Protein AF-A0A4R0NAE0-F1 (afdb_monomer_lite)

Secondary structure (DSSP, 8-state):
--THHHHHHHHHHHHHHHHH-TTTSS-----TT---SS-HHHHHHHTTHHHHHHHHHHTTPPP---THHHHHHSSBSTT--S--SS--S-SB---SSSSEEEET--PPPTT----SPPHHHHHHHHHHH----EEEE-TTEEEEEETTEEEEEESS-EEEE-TTS--EEE-TT-B----------

Radius of gyration: 18.02 Å; chains: 1; bounding box: 36×47×63 Å

Structure (mmCIF, N/CA/C/O backbone):
data_AF-A0A4R0NAE0-F1
#
_entry.id   AF-A0A4R0NAE0-F1
#
loop_
_atom_site.group_PDB
_atom_site.id
_atom_site.type_symbol
_atom_site.label_atom_id
_atom_site.label_alt_id
_atom_site.label_comp_id
_atom_site.label_asym_id
_atom_site.label_entity_id
_atom_site.label_seq_id
_atom_site.pdbx_PDB_ins_code
_atom_site.Cartn_x
_atom_site.Cartn_y
_atom_site.Cartn_z
_atom_site.occupancy
_atom_site.B_iso_or_equiv
_atom_site.auth_seq_id
_atom_site.auth_comp_id
_atom_site.auth_asym_id
_atom_site.auth_atom_id
_atom_site.pdbx_PDB_model_num
ATOM 1 N N . MET A 1 1 ? -13.953 3.946 39.799 1.00 38.44 1 MET A N 1
ATOM 2 C CA . MET A 1 1 ? -13.259 5.063 39.118 1.00 38.44 1 MET A CA 1
ATOM 3 C C . MET A 1 1 ? -13.735 5.053 37.677 1.00 38.44 1 MET A C 1
ATOM 5 O O . MET A 1 1 ? -13.608 4.020 37.033 1.00 38.44 1 MET A O 1
ATOM 9 N N . SER A 1 2 ? -14.501 6.082 37.303 1.00 35.03 2 SER A N 1
ATOM 10 C CA . SER A 1 2 ? -15.663 5.964 36.415 1.00 35.03 2 SER A CA 1
ATOM 11 C C . SER A 1 2 ? -15.344 5.997 34.918 1.00 35.03 2 SER A C 1
ATOM 13 O O . SER A 1 2 ? -14.405 6.642 34.458 1.00 35.03 2 SER A O 1
ATOM 15 N N . SER A 1 3 ? -16.202 5.310 34.168 1.00 37.38 3 SER A N 1
ATOM 16 C CA . SER A 1 3 ? -16.356 5.301 32.709 1.00 37.38 3 SER A CA 1
ATOM 17 C C . SER A 1 3 ? -16.468 6.688 32.053 1.00 37.38 3 SER A C 1
ATOM 19 O O . SER A 1 3 ? -16.325 6.793 30.837 1.00 37.38 3 SER A O 1
ATOM 21 N N . ASP A 1 4 ? -16.668 7.752 32.834 1.00 36.69 4 ASP A N 1
ATOM 22 C CA . ASP A 1 4 ? -16.919 9.109 32.337 1.00 36.69 4 ASP A CA 1
ATOM 23 C C . ASP A 1 4 ? -15.650 9.819 31.842 1.00 36.69 4 ASP A C 1
ATOM 25 O O . ASP A 1 4 ? -15.718 10.654 30.940 1.00 36.69 4 ASP A O 1
ATOM 29 N N . SER A 1 5 ? -14.465 9.471 32.364 1.00 36.75 5 SER A N 1
ATOM 30 C CA . SER A 1 5 ? -13.216 10.135 31.948 1.00 36.75 5 SER A CA 1
ATOM 31 C C . SER A 1 5 ? -12.745 9.703 30.553 1.00 36.75 5 SER A C 1
ATOM 33 O O . SER A 1 5 ? -12.126 10.497 29.847 1.00 36.75 5 SER A O 1
ATOM 35 N N . LYS A 1 6 ? -13.051 8.463 30.138 1.00 35.66 6 LYS A N 1
ATOM 36 C CA . LYS A 1 6 ? -12.792 7.974 28.771 1.00 35.66 6 LYS A CA 1
ATOM 37 C C . LYS A 1 6 ? -13.775 8.571 27.764 1.00 35.66 6 LYS A C 1
ATOM 39 O O . LYS A 1 6 ? -13.379 8.914 26.659 1.00 35.66 6 LYS A O 1
ATOM 44 N N . TYR A 1 7 ? -15.042 8.734 28.140 1.00 30.53 7 TYR A N 1
ATOM 45 C CA . TYR A 1 7 ? -16.059 9.288 27.242 1.00 30.53 7 TYR A CA 1
ATOM 46 C C . TYR A 1 7 ? -15.806 10.774 26.931 1.00 30.53 7 TYR A C 1
ATOM 48 O O . TYR A 1 7 ? -15.926 11.211 25.783 1.00 30.53 7 TYR A O 1
ATOM 56 N N . ASN A 1 8 ? -15.366 11.542 27.933 1.00 35.03 8 ASN A N 1
ATOM 57 C CA . ASN A 1 8 ? -15.004 12.949 27.754 1.00 35.03 8 ASN A CA 1
ATOM 58 C C . ASN A 1 8 ? -13.751 13.131 26.881 1.00 35.03 8 ASN A C 1
ATOM 60 O O . ASN A 1 8 ? -13.744 14.006 26.017 1.00 35.03 8 ASN A O 1
ATOM 64 N N . SER A 1 9 ? -12.732 12.271 27.019 1.00 45.72 9 SER A N 1
ATOM 65 C CA . SER A 1 9 ? -11.531 12.348 26.173 1.00 45.72 9 SER A CA 1
ATOM 66 C C . SER A 1 9 ? -11.805 11.951 24.719 1.00 45.72 9 SER A C 1
ATOM 68 O O . SER A 1 9 ? -11.274 12.581 23.805 1.00 45.72 9 SER A O 1
ATOM 70 N N . VAL A 1 10 ? -12.681 10.968 24.477 1.00 39.88 10 VAL A N 1
ATOM 71 C CA . VAL A 1 10 ? -13.137 10.609 23.122 1.00 39.88 10 VAL A CA 1
ATOM 72 C C . VAL A 1 10 ? -13.908 11.766 22.487 1.00 39.88 10 VAL A C 1
ATOM 74 O O . VAL A 1 10 ? -13.675 12.083 21.325 1.00 39.88 10 VAL A O 1
ATOM 77 N N . THR A 1 11 ? -14.766 12.455 23.243 1.00 38.59 11 THR A N 1
ATOM 78 C CA . THR A 1 11 ? -15.562 13.583 22.729 1.00 38.59 11 THR A CA 1
ATOM 79 C C . THR A 1 11 ? -14.693 14.809 22.418 1.00 38.59 11 THR A C 1
ATOM 81 O O . THR A 1 11 ? -14.842 15.427 21.363 1.00 38.59 11 THR A O 1
ATOM 84 N N . GLU A 1 12 ? -13.724 15.141 23.275 1.00 47.84 12 GLU A N 1
ATOM 85 C CA . GLU A 1 12 ? -12.744 16.203 23.000 1.00 47.84 12 GLU A CA 1
ATOM 86 C C . GLU A 1 12 ? -11.843 15.870 21.804 1.00 47.84 12 GLU A C 1
ATOM 88 O O . GLU A 1 12 ? -11.586 16.734 20.962 1.00 47.84 12 GLU A O 1
ATOM 93 N N . ASN A 1 13 ? -11.403 14.616 21.679 1.00 42.66 13 ASN A N 1
ATOM 94 C CA . ASN A 1 13 ? -10.600 14.172 20.543 1.00 42.66 13 ASN A CA 1
ATOM 95 C C . ASN A 1 13 ? -11.415 14.101 19.246 1.00 42.66 13 ASN A C 1
ATOM 97 O O . ASN A 1 13 ? -10.888 14.448 18.195 1.00 42.66 13 ASN A O 1
ATOM 101 N N . MET A 1 14 ? -12.701 13.748 19.306 1.00 40.22 14 MET A N 1
ATOM 102 C CA . MET A 1 14 ? -13.643 13.840 18.184 1.00 40.22 14 MET A CA 1
ATOM 103 C C . MET A 1 14 ? -13.869 15.290 17.750 1.00 40.22 14 MET A C 1
ATOM 105 O O . MET A 1 14 ? -13.940 15.563 16.558 1.00 40.22 14 MET A O 1
ATOM 109 N N . ASN A 1 15 ? -13.924 16.243 18.683 1.00 46.22 15 ASN A N 1
ATOM 110 C CA . ASN A 1 15 ? -14.001 17.671 18.360 1.00 46.22 15 ASN A CA 1
ATOM 111 C C . ASN A 1 15 ? -12.690 18.200 17.746 1.00 46.22 15 ASN A C 1
ATOM 113 O O . ASN A 1 15 ? -12.726 19.036 16.838 1.00 46.22 15 ASN A O 1
ATOM 117 N N . LYS A 1 16 ? -11.531 17.671 18.162 1.00 44.00 16 LYS A N 1
ATOM 118 C CA . LYS A 1 16 ? -10.235 17.915 17.499 1.00 44.00 16 LYS A CA 1
ATOM 119 C C . LYS A 1 16 ? -10.172 17.274 16.114 1.00 44.00 16 LYS A C 1
ATOM 121 O O . LYS A 1 16 ? -9.745 17.926 15.176 1.00 44.00 16 LYS A O 1
ATOM 126 N N . LEU A 1 17 ? -10.670 16.050 15.944 1.00 41.94 17 LEU A N 1
ATOM 127 C CA . LEU A 1 17 ? -10.825 15.413 14.635 1.00 41.94 17 LEU A CA 1
ATOM 128 C C . LEU A 1 17 ? -11.780 16.224 13.757 1.00 41.94 17 LEU A C 1
ATOM 130 O O . LEU A 1 17 ? -11.431 16.534 12.638 1.00 41.94 17 LEU A O 1
ATOM 134 N N . ASN A 1 18 ? -12.930 16.681 14.241 1.00 38.56 18 ASN A N 1
ATOM 135 C CA . ASN A 1 18 ? -13.859 17.473 13.428 1.00 38.56 18 ASN A CA 1
ATOM 136 C C . ASN A 1 18 ? -13.300 18.856 13.049 1.00 38.56 18 ASN A C 1
ATOM 138 O O . ASN A 1 18 ? -13.549 19.336 11.943 1.00 38.56 18 ASN A O 1
ATOM 142 N N . SER A 1 19 ? -12.515 19.493 13.925 1.00 38.44 19 SER A N 1
ATOM 143 C CA . SER A 1 19 ? -11.884 20.789 13.631 1.00 38.44 19 SER A CA 1
ATOM 144 C C . SER A 1 19 ? -10.635 20.668 12.742 1.00 38.44 19 SER A C 1
ATOM 146 O O . SER A 1 19 ? -10.472 21.480 11.831 1.00 38.44 19 SER A O 1
ATOM 148 N N . SER A 1 20 ? -9.819 19.622 12.914 1.00 39.25 20 SER A N 1
ATOM 149 C CA . SER A 1 20 ? -8.622 19.331 12.103 1.00 39.25 20 SER A CA 1
ATOM 150 C C . SER A 1 20 ? -8.917 18.555 10.804 1.00 39.25 20 SER A C 1
ATOM 152 O O . SER A 1 20 ? -8.157 18.651 9.843 1.00 39.25 20 SER A O 1
ATOM 154 N N . CYS A 1 21 ? -10.018 17.794 10.744 1.00 35.84 21 CYS A N 1
ATOM 155 C CA . CYS A 1 21 ? -10.405 16.882 9.652 1.00 35.84 21 CYS A CA 1
ATOM 156 C C . CYS A 1 21 ? -11.651 17.318 8.871 1.00 35.84 21 CYS A C 1
ATOM 158 O O . CYS A 1 21 ? -12.274 16.487 8.205 1.00 35.84 21 CYS A O 1
ATOM 160 N N . ASN A 1 22 ? -11.935 18.623 8.789 1.00 26.44 22 ASN A N 1
ATOM 161 C CA . ASN A 1 22 ? -12.832 19.194 7.764 1.00 26.44 22 ASN A CA 1
ATOM 162 C C . ASN A 1 22 ? -12.451 18.812 6.303 1.00 26.44 22 ASN A C 1
ATOM 164 O O . ASN A 1 22 ? -13.114 19.225 5.352 1.00 26.44 22 ASN A O 1
ATOM 168 N N . CYS A 1 23 ? -11.390 18.025 6.106 1.00 31.08 23 CYS A N 1
ATOM 169 C CA . CYS A 1 23 ? -10.882 17.494 4.850 1.00 31.08 23 CYS A CA 1
ATOM 170 C C . CYS A 1 23 ? -11.155 15.994 4.588 1.00 31.08 23 CYS A C 1
ATOM 172 O O . CYS A 1 23 ? -10.873 15.558 3.474 1.00 31.08 23 CYS A O 1
ATOM 174 N N . PHE A 1 24 ? -11.704 15.203 5.527 1.00 34.81 24 PHE A N 1
ATOM 175 C CA . PHE A 1 24 ? -11.809 13.738 5.340 1.00 34.81 24 PHE A CA 1
ATOM 176 C C . PHE A 1 24 ? -13.222 13.161 5.161 1.00 34.81 24 PHE A C 1
ATOM 178 O O . PHE A 1 24 ? -13.339 12.041 4.672 1.00 34.81 24 PHE A O 1
ATOM 185 N N . THR A 1 25 ? -14.299 13.895 5.459 1.00 31.09 25 THR A N 1
ATOM 186 C CA . THR A 1 25 ? -15.670 13.343 5.338 1.00 31.09 25 THR A CA 1
ATOM 187 C C . THR A 1 25 ? -16.699 14.250 4.672 1.00 31.09 25 THR A C 1
ATOM 189 O O . THR A 1 25 ? -17.862 13.873 4.581 1.00 31.09 25 THR A O 1
ATOM 192 N N . ASN A 1 26 ? -16.312 15.391 4.098 1.00 24.41 26 ASN A N 1
ATOM 193 C CA . ASN A 1 26 ? -17.233 16.155 3.258 1.00 24.41 26 ASN A CA 1
ATOM 194 C C . ASN A 1 26 ? -16.561 16.679 1.997 1.00 24.41 26 ASN A C 1
ATOM 196 O O . ASN A 1 26 ? -15.469 17.240 2.037 1.00 24.41 26 ASN A O 1
ATOM 200 N N . LYS A 1 27 ? -17.254 16.489 0.867 1.00 28.05 27 LYS A N 1
ATOM 201 C CA . LYS A 1 27 ? -16.928 17.017 -0.462 1.00 28.05 27 LYS A CA 1
ATOM 202 C C . LYS A 1 27 ? -16.468 18.481 -0.380 1.00 28.05 27 LYS A C 1
ATOM 204 O O . LYS A 1 27 ? -17.277 19.398 -0.466 1.00 28.05 27 LYS A O 1
ATOM 209 N N . LYS A 1 28 ? -15.161 18.703 -0.323 1.00 24.69 28 LYS A N 1
ATOM 210 C CA . LYS A 1 28 ? -14.519 19.913 -0.830 1.00 24.69 28 LYS A CA 1
ATOM 211 C C . LYS A 1 28 ? -13.316 19.471 -1.640 1.00 24.69 28 LYS A C 1
ATOM 213 O O . LYS A 1 28 ? -12.276 19.106 -1.106 1.00 24.69 28 LYS A O 1
ATOM 218 N N . VAL A 1 29 ? -13.502 19.476 -2.956 1.00 29.77 29 VAL A N 1
ATOM 219 C CA . VAL A 1 29 ? -12.401 19.472 -3.916 1.00 29.77 29 VAL A CA 1
ATOM 220 C C . VAL A 1 29 ? -11.534 20.682 -3.571 1.00 29.77 29 VAL A C 1
ATOM 222 O O . VAL A 1 29 ? -11.974 21.819 -3.729 1.00 29.77 29 VAL A O 1
ATOM 225 N N . LEU A 1 30 ? -10.344 20.445 -3.019 1.00 29.02 30 LEU A N 1
ATOM 226 C CA . LEU A 1 30 ? -9.376 21.508 -2.772 1.00 29.02 30 LEU A CA 1
ATOM 227 C C . LEU A 1 30 ? -8.748 21.927 -4.113 1.00 29.02 30 LEU A C 1
ATOM 229 O O . LEU A 1 30 ? -8.461 21.061 -4.946 1.00 29.02 30 LEU A O 1
ATOM 233 N N . PRO A 1 31 ? -8.553 23.235 -4.353 1.00 25.55 31 PRO A N 1
ATOM 234 C CA . PRO A 1 31 ? -7.994 23.728 -5.604 1.00 25.55 31 PRO A CA 1
ATOM 235 C C . PRO A 1 31 ? -6.570 23.195 -5.817 1.00 25.55 31 PRO A C 1
ATOM 237 O O . PRO A 1 31 ? -5.746 23.169 -4.901 1.00 25.55 31 PRO A O 1
ATOM 240 N N . LYS A 1 32 ? -6.289 22.758 -7.052 1.00 31.17 32 LYS A N 1
ATOM 241 C CA . LYS A 1 32 ? -4.958 22.336 -7.508 1.00 31.17 32 LYS A CA 1
ATOM 242 C C . LYS A 1 32 ? -3.982 23.505 -7.321 1.00 31.17 32 LYS A C 1
ATOM 244 O O . LYS A 1 32 ? -4.121 24.510 -8.008 1.00 31.17 32 LYS A O 1
ATOM 249 N N . GLY A 1 33 ? -3.025 23.385 -6.401 1.00 32.22 33 GLY A N 1
ATOM 250 C CA . GLY A 1 33 ? -1.957 24.383 -6.240 1.00 32.22 33 GLY A CA 1
ATOM 251 C C . GLY A 1 33 ? -1.382 24.551 -4.833 1.00 32.22 33 GLY A C 1
ATOM 252 O O . GLY A 1 33 ? -0.328 25.160 -4.696 1.00 32.22 33 GLY A O 1
ATOM 253 N N . LEU A 1 34 ? -2.010 24.005 -3.787 1.00 31.27 34 LEU A N 1
ATOM 254 C CA . LEU A 1 34 ? -1.434 24.069 -2.444 1.00 31.27 34 LEU A CA 1
ATOM 255 C C . LEU A 1 34 ? -0.491 22.878 -2.235 1.00 31.27 34 LEU A C 1
ATOM 257 O O . LEU A 1 34 ? -0.939 21.747 -2.037 1.00 31.27 34 LEU A O 1
ATOM 261 N N . HIS A 1 35 ? 0.817 23.126 -2.318 1.00 40.56 35 HIS A N 1
ATOM 262 C CA . HIS A 1 35 ? 1.825 22.188 -1.834 1.00 40.56 35 HIS A CA 1
ATOM 263 C C . HIS A 1 35 ? 1.456 21.807 -0.394 1.00 40.56 35 HIS A C 1
ATOM 265 O O . HIS A 1 35 ? 1.338 22.668 0.475 1.00 40.56 35 HIS A O 1
ATOM 271 N N . ARG A 1 36 ? 1.177 20.521 -0.159 1.00 46.97 36 ARG A N 1
ATOM 272 C CA . ARG A 1 36 ? 0.899 19.985 1.175 1.00 46.97 36 ARG A CA 1
ATOM 273 C C . ARG A 1 36 ? 2.200 20.118 1.972 1.00 46.97 36 ARG A C 1
ATOM 275 O O . ARG A 1 36 ? 3.109 19.322 1.780 1.00 46.97 36 ARG A O 1
ATOM 282 N N . PHE A 1 37 ? 2.327 21.172 2.776 1.00 49.12 37 PHE A N 1
ATOM 283 C CA . PHE A 1 37 ? 3.542 21.423 3.560 1.00 49.12 37 PHE A CA 1
ATOM 284 C C . PHE A 1 37 ? 3.732 20.398 4.688 1.00 49.12 37 PHE A C 1
ATOM 286 O O . PHE A 1 37 ? 4.849 20.219 5.161 1.00 49.12 37 PHE A O 1
ATOM 293 N N . GLU A 1 38 ? 2.675 19.673 5.062 1.00 54.97 38 GLU A N 1
ATOM 294 C CA . GLU A 1 38 ? 2.727 18.618 6.071 1.00 54.97 38 GLU A CA 1
ATOM 295 C C . GLU A 1 38 ? 2.087 17.324 5.552 1.00 54.97 38 GLU A C 1
ATOM 297 O O . GLU A 1 38 ? 0.990 17.323 4.980 1.00 54.97 38 GLU A O 1
ATOM 302 N N . ASP A 1 39 ? 2.796 16.213 5.759 1.00 72.69 39 ASP A N 1
ATOM 303 C CA . ASP A 1 39 ? 2.288 14.860 5.547 1.00 72.69 39 ASP A CA 1
ATOM 304 C C . ASP A 1 39 ? 1.105 14.608 6.510 1.00 72.69 39 ASP A C 1
ATOM 306 O O . ASP A 1 39 ? 1.265 14.784 7.724 1.00 72.69 39 ASP A O 1
ATOM 310 N N . PRO A 1 40 ? -0.085 14.192 6.027 1.00 76.69 40 PRO A N 1
ATOM 311 C CA . PRO A 1 40 ? -1.225 13.895 6.895 1.00 76.69 40 PRO A CA 1
ATOM 312 C C . PRO A 1 40 ? -0.904 12.873 7.995 1.00 76.69 40 PRO A C 1
ATOM 314 O O . PRO A 1 40 ? -1.468 12.963 9.087 1.00 76.69 40 PRO A O 1
ATOM 317 N N . ALA A 1 41 ? 0.016 11.934 7.760 1.00 79.19 41 ALA A N 1
ATOM 318 C CA . ALA A 1 41 ? 0.443 10.991 8.788 1.00 79.19 41 ALA A CA 1
ATOM 319 C C . ALA A 1 41 ? 1.217 11.688 9.916 1.00 79.19 41 ALA A C 1
ATOM 321 O O . ALA A 1 41 ? 1.005 11.373 11.091 1.00 79.19 41 ALA A O 1
ATOM 322 N N . HIS A 1 42 ? 2.068 12.663 9.579 1.00 83.75 42 HIS A N 1
ATOM 323 C CA . HIS A 1 42 ? 2.767 13.485 10.565 1.00 83.75 42 HIS A CA 1
ATOM 324 C C . HIS A 1 42 ? 1.768 14.282 11.413 1.00 83.75 42 HIS A C 1
ATOM 326 O O . HIS A 1 42 ? 1.818 14.195 12.639 1.00 83.75 42 HIS A O 1
ATOM 332 N N . ALA A 1 43 ? 0.819 14.978 10.778 1.00 82.12 43 ALA A N 1
ATOM 333 C CA . ALA A 1 43 ? -0.184 15.790 11.470 1.00 82.12 43 ALA A CA 1
ATOM 334 C C . ALA A 1 43 ? -1.080 14.964 12.415 1.00 82.12 43 ALA A C 1
ATOM 336 O O . ALA A 1 43 ? -1.343 15.371 13.548 1.00 82.12 43 ALA A O 1
ATOM 337 N N . LEU A 1 44 ? -1.522 13.775 11.985 1.00 83.31 44 LEU A N 1
ATOM 338 C CA . LEU A 1 44 ? -2.313 12.870 12.828 1.00 83.31 44 LEU A CA 1
ATOM 339 C C . LEU A 1 44 ? -1.511 12.351 14.025 1.00 83.31 44 LEU A C 1
ATOM 341 O O . LEU A 1 44 ? -2.055 12.198 15.118 1.00 83.31 44 LEU A O 1
ATOM 345 N N . LYS A 1 45 ? -0.219 12.069 13.839 1.00 82.06 45 LYS A N 1
ATOM 346 C CA . LYS A 1 45 ? 0.649 11.563 14.909 1.00 82.06 45 LYS A CA 1
ATOM 347 C C . LYS A 1 45 ? 1.034 12.647 15.905 1.00 82.06 45 LYS A C 1
ATOM 349 O O . LYS A 1 45 ? 0.972 12.389 17.104 1.00 82.06 45 LYS A O 1
ATOM 354 N N . SER A 1 46 ? 1.390 13.843 15.438 1.00 82.50 46 SER A N 1
ATOM 355 C CA . SER A 1 46 ? 1.771 14.963 16.308 1.00 82.50 46 SER A CA 1
ATOM 356 C C . SER A 1 46 ? 0.631 15.377 17.244 1.00 82.50 46 SER A C 1
ATOM 358 O O . SER A 1 46 ? 0.876 15.767 18.381 1.00 82.50 46 SER A O 1
ATOM 360 N N . GLN A 1 47 ? -0.616 15.196 16.802 1.00 83.75 47 GLN A N 1
ATOM 361 C CA . GLN A 1 47 ? -1.821 15.467 17.586 1.00 83.75 47 GLN A CA 1
ATOM 362 C C . GLN A 1 47 ? -2.373 14.238 18.333 1.00 83.75 47 GLN A C 1
ATOM 364 O O . GLN A 1 47 ? -3.437 14.333 18.940 1.00 83.75 47 GLN A O 1
ATOM 369 N N . GLN A 1 48 ? -1.686 13.087 18.293 1.00 85.38 48 GLN A N 1
ATOM 370 C CA . GLN A 1 48 ? -2.137 11.820 18.897 1.00 85.38 48 GLN A CA 1
ATOM 371 C C . GLN A 1 48 ? -3.516 11.340 18.391 1.00 85.38 48 GLN A C 1
ATOM 373 O O . GLN A 1 48 ? -4.212 10.578 19.060 1.00 85.38 48 GLN A O 1
ATOM 378 N N . LEU A 1 49 ? -3.906 11.748 17.180 1.00 88.12 49 LEU A N 1
ATOM 379 C CA . LEU A 1 49 ? -5.201 11.437 16.568 1.00 88.12 49 LEU A CA 1
ATOM 380 C C . LEU A 1 49 ? -5.208 10.108 15.807 1.00 88.12 49 LEU A C 1
ATOM 382 O O . LEU A 1 49 ? -6.283 9.610 15.494 1.00 88.12 49 LEU A O 1
ATOM 386 N N . MET A 1 50 ? -4.043 9.515 15.520 1.00 87.88 50 MET A N 1
ATOM 387 C CA . MET A 1 50 ? -3.961 8.253 14.767 1.00 87.88 50 MET A CA 1
ATOM 388 C C . MET A 1 50 ? -4.726 7.113 15.463 1.00 87.88 50 MET A C 1
ATOM 390 O O . MET A 1 50 ? -5.524 6.430 14.829 1.00 87.88 50 MET A O 1
ATOM 394 N N . ASN A 1 51 ? -4.539 6.954 16.778 1.00 87.56 51 ASN A N 1
ATOM 395 C CA . ASN A 1 51 ? -5.220 5.909 17.551 1.00 87.56 51 ASN A CA 1
ATOM 396 C C . ASN A 1 51 ? -6.724 6.174 17.670 1.00 87.56 51 ASN A C 1
ATOM 398 O O . ASN A 1 51 ? -7.517 5.246 17.571 1.00 87.56 51 ASN A O 1
ATOM 402 N N . VAL A 1 52 ? -7.112 7.442 17.836 1.00 89.56 52 VAL A N 1
ATOM 403 C CA . VAL A 1 52 ? -8.526 7.833 17.909 1.00 89.56 52 VAL A CA 1
ATOM 404 C C . VAL A 1 52 ? -9.215 7.550 16.578 1.00 89.56 52 VAL A C 1
ATOM 406 O O . VAL A 1 52 ? -10.285 6.959 16.550 1.00 89.56 52 VAL A O 1
ATOM 409 N N . LEU A 1 53 ? -8.584 7.916 15.460 1.00 89.19 53 LEU A N 1
ATOM 410 C CA . LEU A 1 53 ? -9.110 7.628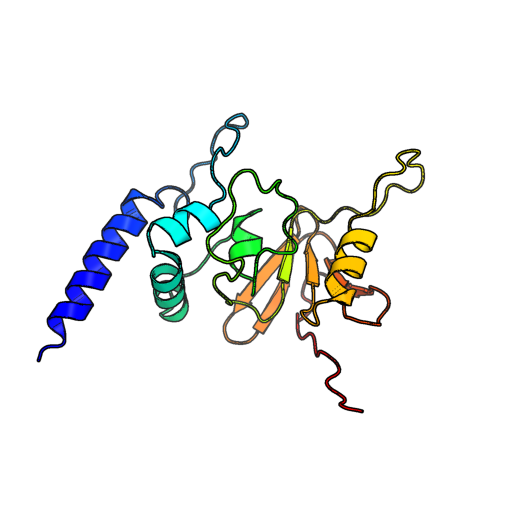 14.131 1.00 89.19 53 LEU A CA 1
ATOM 411 C C . LEU A 1 53 ? -9.273 6.119 13.909 1.00 89.19 53 LEU A C 1
ATOM 413 O O . LEU A 1 53 ? -10.310 5.703 13.400 1.00 89.19 53 LEU A O 1
ATOM 417 N N . LYS A 1 54 ? -8.292 5.306 14.325 1.00 88.69 54 LYS A N 1
ATOM 418 C CA . LYS A 1 54 ? -8.379 3.840 14.257 1.00 88.69 54 LYS A CA 1
ATOM 419 C C . LYS A 1 54 ? -9.588 3.314 15.037 1.00 88.69 54 LYS A C 1
ATOM 421 O O . LYS A 1 54 ? -10.425 2.638 14.451 1.00 88.69 54 LYS A O 1
ATOM 426 N N . GLU A 1 55 ? -9.733 3.708 16.302 1.00 88.81 55 GLU A N 1
ATOM 427 C CA . GLU A 1 55 ? -10.852 3.295 17.162 1.00 88.81 55 GLU A CA 1
ATOM 428 C C . GLU A 1 55 ? -12.215 3.685 16.568 1.00 88.81 55 GLU A C 1
ATOM 430 O O . GLU A 1 55 ? -13.165 2.906 16.584 1.00 88.81 55 GLU A O 1
ATOM 435 N N . VAL A 1 56 ? -12.328 4.890 16.009 1.00 90.00 56 VAL A N 1
ATOM 436 C CA . VAL A 1 56 ? -13.569 5.368 15.385 1.00 90.00 56 VAL A CA 1
ATOM 437 C C . VAL A 1 56 ? -13.946 4.534 14.163 1.00 90.00 56 VAL A C 1
ATOM 439 O O . VAL A 1 56 ? -15.118 4.196 13.982 1.00 90.00 56 VAL A O 1
ATOM 442 N N . VAL A 1 57 ? -12.958 4.173 13.343 1.00 88.00 57 VAL A N 1
ATOM 443 C CA . VAL A 1 57 ? -13.170 3.339 12.157 1.00 88.00 57 VAL A CA 1
ATOM 444 C C . VAL A 1 57 ? -13.525 1.904 12.545 1.00 88.00 57 VAL A C 1
ATOM 446 O O . VAL A 1 57 ? -14.474 1.342 11.998 1.00 88.00 57 VAL A O 1
ATOM 449 N N . GLU A 1 58 ? -12.831 1.329 13.528 1.00 86.75 58 GLU A N 1
ATOM 450 C CA . GLU A 1 58 ? -13.115 -0.012 14.059 1.00 86.75 58 GLU A CA 1
ATOM 451 C C . GLU A 1 58 ? -14.509 -0.102 14.704 1.00 86.75 58 GLU A C 1
ATOM 453 O O . GLU A 1 58 ? -15.168 -1.135 14.609 1.00 86.75 58 GLU A O 1
ATOM 458 N N . ASN A 1 59 ? -15.018 1.003 15.260 1.00 89.31 59 ASN A N 1
ATOM 459 C CA . ASN A 1 59 ? -16.387 1.115 15.775 1.00 89.31 59 ASN A CA 1
ATOM 460 C C . ASN A 1 59 ? -17.458 1.334 14.684 1.00 89.31 59 ASN A C 1
ATOM 462 O O . ASN A 1 59 ? -18.625 1.581 14.992 1.00 89.31 59 ASN A O 1
ATOM 466 N N . GLY A 1 60 ? -17.088 1.225 13.405 1.00 81.88 60 GLY A N 1
ATOM 467 C CA . GLY A 1 60 ? -18.026 1.167 12.284 1.00 81.88 60 GLY A CA 1
ATOM 468 C C . GLY A 1 60 ? -18.202 2.471 11.510 1.00 81.88 60 GLY A C 1
ATOM 469 O O . GLY A 1 60 ? -19.017 2.513 10.585 1.00 81.88 60 GLY A O 1
ATOM 470 N N . VAL A 1 61 ? -17.450 3.530 11.830 1.00 88.50 61 VAL A N 1
ATOM 471 C CA . VAL A 1 61 ? -17.453 4.746 11.006 1.00 88.50 61 VAL A CA 1
ATOM 472 C C . VAL A 1 61 ? -16.655 4.496 9.718 1.00 88.50 61 VAL A C 1
ATOM 474 O O . VAL A 1 61 ? -15.485 4.119 9.785 1.00 88.50 61 VAL A O 1
ATOM 477 N N . PRO A 1 62 ? -17.232 4.720 8.522 1.00 86.44 62 PRO A N 1
ATOM 478 C CA . PRO A 1 62 ? -16.516 4.487 7.273 1.00 86.44 62 PRO A CA 1
ATOM 479 C C . PRO A 1 62 ? -15.271 5.370 7.117 1.00 86.44 62 PRO A C 1
ATOM 481 O O . PRO A 1 62 ? -15.332 6.589 7.286 1.00 86.44 62 PRO A O 1
ATOM 484 N N . TYR A 1 63 ? -14.163 4.757 6.702 1.00 89.06 63 TYR A N 1
ATOM 485 C CA . TYR A 1 63 ? -12.928 5.441 6.324 1.00 89.06 63 TYR A CA 1
ATOM 486 C C . TYR A 1 63 ? -12.828 5.608 4.802 1.00 89.06 63 TYR A C 1
ATOM 488 O O . TYR A 1 63 ? -13.023 4.647 4.056 1.00 89.06 63 TYR A O 1
ATOM 496 N N . LEU A 1 64 ? -12.467 6.808 4.336 1.00 90.31 64 LEU A N 1
ATOM 497 C CA . LEU A 1 64 ? -12.152 7.073 2.931 1.00 90.31 64 LEU A CA 1
ATOM 498 C C . LEU A 1 64 ? -10.785 7.757 2.810 1.00 90.31 64 LEU A C 1
ATOM 500 O O . LEU A 1 64 ? -10.648 8.962 3.015 1.00 90.31 64 LEU A O 1
ATOM 504 N N . GLY A 1 65 ? -9.773 6.978 2.433 1.00 86.69 65 G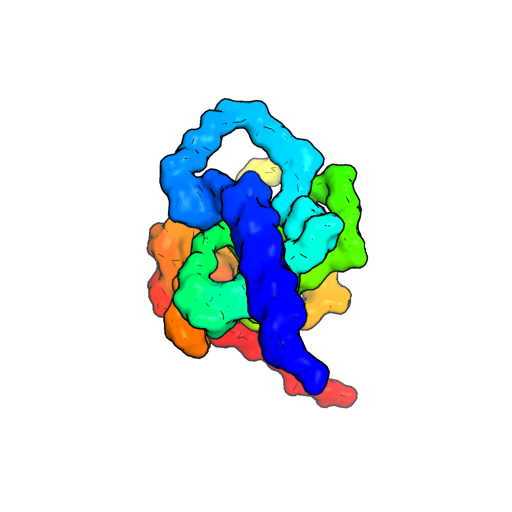LY A N 1
ATOM 505 C CA . GLY A 1 65 ? -8.440 7.475 2.103 1.00 86.69 65 GLY A CA 1
ATOM 506 C C . GLY A 1 65 ? -8.293 7.740 0.604 1.00 86.69 65 GLY A C 1
ATOM 507 O O . GLY A 1 65 ? -8.706 6.927 -0.217 1.00 86.69 65 GLY A O 1
ATOM 508 N N . THR A 1 66 ? -7.680 8.868 0.232 1.00 84.81 66 THR A N 1
ATOM 509 C CA . THR A 1 66 ? -7.276 9.152 -1.157 1.00 84.81 66 THR A CA 1
ATOM 510 C C . THR A 1 66 ? -5.811 9.571 -1.199 1.00 84.81 66 THR A C 1
ATOM 512 O O . THR A 1 66 ? -5.347 10.298 -0.317 1.00 84.81 66 THR A O 1
ATOM 515 N N . SER A 1 67 ? -5.062 9.127 -2.216 1.00 84.56 67 SER A N 1
ATOM 516 C CA . SER A 1 67 ? -3.619 9.404 -2.335 1.00 84.56 67 SER A CA 1
ATOM 517 C C . SER A 1 67 ? -2.866 8.989 -1.054 1.00 84.56 67 SER A C 1
ATOM 519 O O . SER A 1 67 ? -2.978 7.827 -0.665 1.00 84.56 67 SER A O 1
ATOM 521 N N . ALA A 1 68 ? -2.201 9.917 -0.353 1.00 82.50 68 ALA A N 1
ATOM 522 C CA . ALA A 1 68 ? -1.563 9.704 0.950 1.00 82.50 68 ALA A CA 1
ATOM 523 C C . ALA A 1 68 ? -2.499 9.090 2.012 1.00 82.50 68 ALA A C 1
ATOM 525 O O . ALA A 1 68 ? -2.066 8.265 2.810 1.00 82.50 68 ALA A O 1
ATOM 526 N N . GLY A 1 69 ? -3.800 9.413 1.984 1.00 86.00 69 GLY A N 1
ATOM 527 C CA . GLY A 1 69 ? -4.788 8.768 2.856 1.00 86.00 69 GLY A CA 1
ATOM 528 C C . GLY A 1 69 ? -4.919 7.265 2.592 1.00 86.00 69 GLY A C 1
ATOM 529 O O . GLY A 1 69 ? -5.128 6.492 3.512 1.00 86.00 69 GLY A O 1
ATOM 530 N N . SER A 1 70 ? -4.722 6.810 1.354 1.00 87.31 70 SER A N 1
ATOM 531 C CA . SER A 1 70 ? -4.722 5.370 1.052 1.00 87.31 70 SER A CA 1
ATOM 532 C C . SER A 1 70 ? -3.567 4.674 1.775 1.00 87.31 70 SER A C 1
ATOM 534 O O . SER A 1 70 ? -3.782 3.652 2.412 1.00 87.31 70 SER A O 1
ATOM 536 N N . ASN A 1 71 ? -2.370 5.271 1.760 1.00 88.31 71 ASN A N 1
ATOM 537 C CA . ASN A 1 71 ? -1.198 4.720 2.445 1.00 88.31 71 ASN A CA 1
ATOM 538 C C . ASN A 1 71 ? -1.416 4.644 3.968 1.00 88.31 71 ASN A C 1
ATOM 540 O O . ASN A 1 71 ? -1.011 3.667 4.587 1.00 88.31 71 ASN A O 1
ATOM 544 N N . ILE A 1 72 ? -2.122 5.622 4.556 1.00 90.94 72 ILE A N 1
ATOM 545 C CA . ILE A 1 72 ? -2.494 5.632 5.984 1.00 90.94 72 ILE A CA 1
ATOM 546 C C . ILE A 1 72 ? -3.425 4.462 6.358 1.00 90.94 72 ILE A C 1
ATOM 548 O O . ILE A 1 72 ? -3.422 4.017 7.504 1.00 90.94 72 ILE A O 1
ATOM 552 N N . GLY A 1 73 ? -4.199 3.920 5.416 1.00 90.06 73 GLY A N 1
ATOM 553 C CA . GLY A 1 73 ? -5.000 2.717 5.659 1.00 90.06 73 GLY A CA 1
ATOM 554 C C . GLY A 1 73 ? -4.166 1.441 5.843 1.00 90.06 73 GLY A C 1
ATOM 555 O O . GLY A 1 73 ? -4.655 0.492 6.450 1.00 90.06 73 GLY A O 1
ATOM 556 N N . GLY A 1 74 ? -2.926 1.415 5.339 1.00 92.50 74 GLY A N 1
ATOM 557 C CA . GLY A 1 74 ? -2.018 0.267 5.409 1.00 92.50 74 GLY A CA 1
ATOM 558 C C . GLY A 1 74 ? -1.406 0.027 6.789 1.00 92.50 74 GLY A C 1
ATOM 559 O O . GLY A 1 74 ? -1.754 0.693 7.771 1.00 92.50 74 GLY A O 1
ATOM 560 N N . LEU A 1 75 ? -0.454 -0.909 6.855 1.00 93.56 75 LEU A N 1
ATOM 561 C CA . LEU A 1 75 ? 0.318 -1.175 8.074 1.00 93.56 75 LEU A CA 1
ATOM 562 C C . LEU A 1 75 ? 1.282 -0.027 8.388 1.00 93.56 75 LEU A C 1
ATOM 564 O O . LEU A 1 75 ? 1.383 0.430 9.527 1.00 93.56 75 LEU A O 1
ATOM 568 N N . ASN A 1 76 ? 1.992 0.451 7.368 1.00 93.12 76 ASN A N 1
ATOM 569 C CA . ASN A 1 76 ? 2.862 1.608 7.471 1.00 93.12 76 ASN A CA 1
ATOM 570 C C . ASN A 1 76 ? 2.980 2.353 6.130 1.00 93.12 76 ASN A C 1
ATOM 572 O O . ASN A 1 76 ? 2.570 1.876 5.072 1.00 93.12 76 ASN A O 1
ATOM 576 N N . MET A 1 77 ? 3.585 3.538 6.171 1.00 92.12 77 MET A N 1
ATOM 577 C CA . MET A 1 77 ? 3.740 4.417 5.005 1.00 92.12 77 MET A CA 1
ATOM 578 C C . MET A 1 77 ? 5.116 4.319 4.317 1.00 92.12 77 MET A C 1
ATOM 580 O O . MET A 1 77 ? 5.474 5.211 3.553 1.00 92.12 77 MET A O 1
ATOM 584 N N . GLN A 1 78 ? 5.901 3.258 4.550 1.00 93.81 78 GLN A N 1
ATOM 585 C CA . GLN A 1 78 ? 7.249 3.110 3.964 1.00 93.81 78 GLN A CA 1
ATOM 586 C C . GLN A 1 78 ? 7.233 2.970 2.432 1.00 93.81 78 GLN A C 1
ATOM 588 O O . GLN A 1 78 ? 8.246 3.207 1.783 1.00 93.81 78 GLN A O 1
ATOM 593 N N . ASN A 1 79 ? 6.086 2.615 1.845 1.00 94.50 79 ASN A N 1
ATOM 594 C CA . ASN A 1 79 ? 5.895 2.553 0.395 1.00 94.50 79 ASN A CA 1
ATOM 595 C C . ASN A 1 79 ? 5.192 3.803 -0.162 1.00 94.50 79 ASN A C 1
ATOM 597 O O . ASN A 1 79 ? 4.633 3.745 -1.259 1.00 94.50 79 ASN A O 1
ATOM 601 N N . THR A 1 80 ? 5.199 4.926 0.568 1.00 91.62 80 THR A N 1
ATOM 602 C CA . THR A 1 80 ? 4.736 6.205 0.023 1.00 91.62 80 THR A CA 1
ATOM 603 C C . THR A 1 80 ? 5.675 6.717 -1.067 1.00 91.62 80 THR A C 1
ATOM 605 O O . THR A 1 80 ? 6.874 6.453 -1.075 1.00 91.62 80 THR A O 1
ATOM 608 N N . ASN A 1 81 ? 5.104 7.464 -2.004 1.00 88.75 81 ASN A N 1
ATOM 609 C CA . ASN A 1 81 ? 5.846 8.149 -3.057 1.00 88.75 81 ASN A CA 1
ATOM 610 C C . ASN A 1 81 ? 6.169 9.600 -2.695 1.00 88.75 81 ASN A C 1
ATOM 612 O O . ASN A 1 81 ? 6.882 10.271 -3.443 1.00 88.75 81 ASN A O 1
ATOM 616 N N . ASP A 1 82 ? 5.615 10.071 -1.580 1.00 86.25 82 ASP A N 1
ATOM 617 C CA . ASP A 1 82 ? 5.807 11.423 -1.093 1.00 86.25 82 ASP A CA 1
ATOM 618 C C . ASP A 1 82 ? 7.224 11.597 -0.542 1.00 86.25 82 ASP A C 1
ATOM 620 O O . ASP A 1 82 ? 7.816 10.693 0.051 1.00 86.25 82 ASP A O 1
ATOM 624 N N . MET A 1 83 ? 7.775 12.789 -0.749 1.00 84.81 83 MET A N 1
ATOM 625 C CA . MET A 1 83 ? 9.076 13.151 -0.206 1.00 84.81 83 MET A CA 1
ATOM 626 C C . MET A 1 83 ? 8.953 13.341 1.314 1.00 84.81 83 MET A C 1
ATOM 628 O O . MET A 1 83 ? 8.042 14.052 1.747 1.00 84.81 83 MET A O 1
ATOM 632 N N . PRO A 1 84 ? 9.856 12.773 2.134 1.00 80.25 84 PRO A N 1
ATOM 633 C CA . PRO A 1 84 ? 9.816 12.929 3.586 1.00 80.25 84 PRO A CA 1
ATOM 634 C C . PRO A 1 84 ? 10.307 14.327 3.991 1.00 80.25 84 PRO A C 1
ATOM 636 O O . PRO A 1 84 ? 11.410 14.490 4.504 1.00 80.25 84 PRO A O 1
ATOM 639 N N . ILE A 1 85 ? 9.492 15.354 3.733 1.00 83.38 85 ILE A N 1
ATOM 640 C CA . ILE A 1 85 ? 9.790 16.752 4.092 1.00 83.38 85 ILE A CA 1
ATOM 641 C C . ILE A 1 85 ? 9.892 16.894 5.616 1.00 83.38 85 ILE A C 1
ATOM 643 O O . ILE A 1 85 ? 10.760 17.604 6.118 1.00 83.38 85 ILE A O 1
ATOM 647 N N . VAL A 1 86 ? 9.027 16.188 6.349 1.00 81.44 86 VAL A N 1
ATOM 648 C CA . VAL A 1 86 ? 9.053 16.107 7.810 1.00 81.44 86 VAL A CA 1
ATOM 649 C C . VAL A 1 86 ? 9.011 14.643 8.216 1.00 81.44 86 VAL A C 1
ATOM 651 O O . VAL A 1 86 ? 8.148 13.886 7.773 1.00 81.44 86 VAL A O 1
ATOM 654 N N . TYR A 1 87 ? 9.943 14.240 9.076 1.00 78.12 87 TYR A N 1
ATOM 655 C CA . TYR A 1 87 ? 9.998 12.871 9.566 1.00 78.12 87 TYR A CA 1
ATOM 656 C C . TYR A 1 87 ? 8.869 12.622 10.583 1.00 78.12 87 TYR A C 1
ATOM 658 O O . TYR A 1 87 ? 8.732 13.383 11.549 1.00 78.12 87 TYR A O 1
ATOM 666 N N . PRO A 1 88 ? 8.025 11.591 10.404 1.00 81.06 88 PRO A N 1
ATOM 667 C CA . PRO A 1 88 ? 7.024 11.249 11.403 1.00 81.06 88 PRO A CA 1
ATOM 668 C C . PRO A 1 88 ? 7.688 10.572 12.614 1.00 81.06 88 PRO A C 1
ATOM 670 O O . PRO A 1 88 ? 8.685 9.871 12.458 1.00 81.06 88 PRO A O 1
ATOM 673 N N . PRO A 1 89 ? 7.101 10.656 13.821 1.00 82.81 89 PRO A N 1
ATOM 674 C CA . PRO A 1 89 ? 7.612 9.922 14.985 1.00 82.81 89 PRO A CA 1
ATOM 675 C C . PRO A 1 89 ? 7.690 8.395 14.786 1.00 82.81 89 PRO A C 1
ATOM 677 O O . PRO A 1 89 ? 8.432 7.708 15.478 1.00 82.81 89 PRO A O 1
ATOM 680 N N . SER A 1 90 ? 6.891 7.849 13.865 1.00 88.50 90 SER A N 1
ATOM 681 C CA . SER A 1 90 ? 6.880 6.440 13.460 1.00 88.50 90 SER A CA 1
ATOM 682 C C . SER A 1 90 ? 6.187 6.313 12.102 1.00 88.50 90 SER A C 1
ATOM 684 O O . SER A 1 90 ? 5.265 7.081 11.826 1.00 88.50 90 SER A O 1
ATOM 686 N N . PHE A 1 91 ? 6.561 5.319 11.296 1.00 90.06 91 PHE A N 1
ATOM 687 C CA . PHE A 1 91 ? 5.917 5.031 10.011 1.00 90.06 91 PHE A CA 1
ATOM 688 C C . PHE A 1 91 ? 4.616 4.224 10.115 1.00 90.06 91 PHE A C 1
ATOM 690 O O . PHE A 1 91 ? 3.908 4.137 9.117 1.00 90.06 91 PHE A O 1
ATOM 697 N N . ASN A 1 92 ? 4.291 3.647 11.279 1.00 92.19 92 ASN A N 1
ATOM 698 C CA . ASN A 1 92 ? 3.088 2.820 11.458 1.00 92.19 92 ASN A CA 1
ATOM 699 C C . ASN A 1 92 ? 1.820 3.649 11.246 1.00 92.19 92 ASN A C 1
ATOM 701 O O . ASN A 1 92 ? 1.767 4.808 11.661 1.00 92.19 92 ASN A O 1
ATOM 705 N N . THR A 1 93 ? 0.793 3.079 10.639 1.00 92.31 93 THR A N 1
ATOM 706 C CA . THR A 1 93 ? -0.431 3.811 10.289 1.00 92.31 93 THR A CA 1
ATOM 707 C C . THR A 1 93 ? -1.662 3.169 10.932 1.00 92.31 93 THR A C 1
ATOM 709 O O . THR A 1 93 ? -1.565 2.723 12.072 1.00 92.31 93 THR A O 1
ATOM 712 N N . LEU A 1 94 ? -2.838 3.208 10.294 1.00 91.50 94 LEU A N 1
ATOM 713 C CA . LEU A 1 94 ? -4.081 2.736 10.915 1.00 91.50 94 LEU A CA 1
ATOM 714 C C . LEU A 1 94 ? -4.196 1.210 10.968 1.00 91.50 94 LEU A C 1
ATOM 716 O O . LEU A 1 94 ? -4.960 0.707 11.785 1.00 91.50 94 LEU A O 1
ATOM 720 N N . GLU A 1 95 ? -3.452 0.482 10.129 1.00 93.56 95 GLU A N 1
ATOM 721 C CA . GLU A 1 95 ? -3.487 -0.985 10.055 1.00 93.56 95 GLU A CA 1
ATOM 722 C C . GLU A 1 95 ? -4.895 -1.531 9.735 1.00 93.56 95 GLU A C 1
ATOM 724 O O . GLU A 1 95 ? -5.292 -2.576 10.238 1.00 93.56 95 GLU A O 1
ATOM 729 N N . LEU A 1 96 ? -5.661 -0.835 8.882 1.00 90.75 96 LEU A N 1
ATOM 730 C CA . LEU A 1 96 ? -7.009 -1.266 8.468 1.00 90.75 96 LEU A CA 1
ATOM 731 C C . LEU A 1 96 ? -6.975 -2.441 7.479 1.00 90.75 96 LEU A C 1
ATOM 733 O O . LEU A 1 96 ? -7.983 -3.109 7.259 1.00 90.75 96 LEU A O 1
ATOM 737 N N . ILE A 1 97 ? -5.825 -2.663 6.844 1.00 93.06 97 ILE A N 1
ATOM 738 C CA . ILE A 1 97 ? -5.554 -3.768 5.924 1.00 93.06 97 ILE A CA 1
ATOM 739 C C . ILE A 1 97 ? -4.179 -4.381 6.242 1.00 93.06 97 ILE A C 1
ATOM 741 O O . ILE A 1 97 ? -3.270 -3.663 6.668 1.00 93.06 97 ILE A O 1
ATOM 745 N N . PRO A 1 98 ? -3.974 -5.689 5.996 1.00 93.81 98 PRO A N 1
ATOM 746 C CA . PRO A 1 98 ? -2.761 -6.403 6.404 1.00 93.81 98 PRO A CA 1
ATOM 747 C C . PRO A 1 98 ? -1.590 -6.249 5.413 1.00 93.81 98 PRO A C 1
ATOM 749 O O . PRO A 1 98 ? -0.734 -7.125 5.306 1.00 93.81 98 PRO A O 1
ATOM 752 N N . PHE A 1 99 ? -1.556 -5.164 4.640 1.00 95.25 99 PHE A N 1
ATOM 753 C CA . PHE A 1 99 ? -0.526 -4.899 3.637 1.00 95.25 99 PHE A CA 1
ATOM 754 C C . PHE A 1 99 ? -0.330 -3.395 3.426 1.00 95.25 99 PHE A C 1
ATOM 756 O O . PHE A 1 99 ? -1.163 -2.578 3.822 1.00 95.25 99 PHE A O 1
ATOM 763 N N . ASN A 1 100 ? 0.778 -3.024 2.789 1.00 96.62 100 ASN A N 1
ATOM 764 C CA . ASN A 1 100 ? 1.060 -1.639 2.429 1.00 96.62 100 ASN A CA 1
ATOM 765 C C . ASN A 1 100 ? 0.538 -1.309 1.032 1.00 96.62 100 ASN A C 1
ATOM 767 O O . ASN A 1 100 ? 0.471 -2.163 0.147 1.00 96.62 100 ASN A O 1
ATOM 771 N N . ILE A 1 101 ? 0.221 -0.037 0.809 1.00 95.00 101 ILE A N 1
ATOM 772 C CA . ILE A 1 101 ? -0.196 0.476 -0.496 1.00 95.00 101 ILE A CA 1
ATOM 773 C C . ILE A 1 101 ? 0.914 1.370 -1.043 1.00 95.00 101 ILE A C 1
ATOM 775 O O . ILE A 1 101 ? 1.423 2.242 -0.343 1.00 95.00 101 ILE A O 1
ATOM 779 N N . ASN A 1 102 ? 1.267 1.173 -2.312 1.00 96.38 102 ASN A N 1
ATOM 780 C CA . ASN A 1 102 ? 1.971 2.175 -3.103 1.00 96.38 102 ASN A CA 1
ATOM 781 C C . ASN A 1 102 ? 0.938 2.867 -4.002 1.00 96.38 102 ASN A C 1
ATOM 783 O O . ASN A 1 102 ? 0.593 2.367 -5.075 1.00 96.38 102 ASN A O 1
ATOM 787 N N . ALA A 1 103 ? 0.383 3.983 -3.523 1.00 92.38 103 ALA A N 1
ATOM 788 C CA . ALA A 1 103 ? -0.602 4.760 -4.272 1.00 92.38 103 ALA A CA 1
ATOM 789 C C . ALA A 1 103 ? 0.039 5.443 -5.487 1.00 92.38 103 ALA A C 1
ATOM 791 O O . ALA A 1 103 ? 1.177 5.903 -5.405 1.00 92.38 103 ALA A O 1
ATOM 792 N N . HIS A 1 104 ? -0.703 5.569 -6.588 1.00 92.38 104 HIS A N 1
ATOM 793 C CA . HIS A 1 104 ? -0.192 6.111 -7.858 1.00 92.38 104 HIS A CA 1
ATOM 794 C C . HIS A 1 104 ? 0.972 5.281 -8.408 1.00 92.38 104 HIS A C 1
ATOM 796 O O . HIS A 1 104 ? 1.996 5.811 -8.855 1.00 92.38 104 HIS A O 1
ATOM 802 N N . TYR A 1 105 ? 0.843 3.956 -8.332 1.00 94.12 105 TYR A N 1
ATOM 803 C CA . TYR A 1 105 ? 1.808 3.066 -8.957 1.00 94.12 105 TYR A CA 1
ATOM 804 C C . TYR A 1 105 ? 1.833 3.326 -10.467 1.00 94.12 105 TYR A C 1
ATOM 806 O O . TYR A 1 105 ? 0.788 3.385 -11.115 1.00 94.12 105 TYR A O 1
ATOM 814 N N . LEU A 1 106 ? 3.038 3.496 -11.007 1.00 91.56 106 LEU A N 1
ATOM 815 C CA . LEU A 1 106 ? 3.276 3.728 -12.425 1.00 91.56 106 LEU A CA 1
ATOM 816 C C . LEU A 1 106 ? 4.233 2.658 -12.927 1.00 91.56 106 LEU A C 1
ATOM 818 O O . LEU A 1 106 ? 5.290 2.435 -12.327 1.00 91.56 106 LEU A O 1
ATOM 822 N N . ASP A 1 107 ? 3.857 2.024 -14.031 1.00 87.25 107 ASP A N 1
ATOM 823 C CA . ASP A 1 107 ? 4.721 1.085 -14.729 1.00 87.25 107 ASP A CA 1
ATOM 824 C C . ASP A 1 107 ? 5.925 1.821 -15.346 1.00 87.25 107 ASP A C 1
ATOM 826 O O . ASP A 1 107 ? 5.819 2.996 -15.724 1.00 87.25 107 ASP A O 1
ATOM 830 N N . PRO A 1 108 ? 7.089 1.158 -15.450 1.00 83.44 108 PRO A N 1
ATOM 831 C CA . PRO A 1 108 ? 8.239 1.742 -16.121 1.00 83.44 108 PRO A CA 1
ATOM 832 C C . PRO A 1 108 ? 7.893 2.051 -17.581 1.00 83.44 108 PRO A C 1
ATOM 834 O O . PRO A 1 108 ? 7.398 1.193 -18.312 1.00 83.44 108 PRO A O 1
ATOM 837 N N . ALA A 1 109 ? 8.165 3.282 -18.020 1.00 79.88 109 ALA A N 1
ATOM 838 C CA . ALA A 1 109 ? 7.938 3.657 -19.409 1.00 79.88 109 ALA A CA 1
ATOM 839 C C . ALA A 1 109 ? 8.892 2.852 -20.324 1.00 79.88 109 ALA A C 1
ATOM 841 O O . ALA A 1 109 ? 10.109 2.956 -20.140 1.00 79.88 109 ALA A O 1
ATOM 842 N N . PRO A 1 110 ? 8.384 2.101 -21.326 1.00 74.25 110 PRO A N 1
ATOM 843 C CA . PRO A 1 110 ? 9.189 1.160 -22.120 1.00 74.25 110 PRO A CA 1
ATOM 844 C C . PRO A 1 110 ? 10.392 1.793 -22.829 1.00 74.25 110 PRO A C 1
ATOM 846 O O . PRO A 1 110 ? 11.408 1.142 -23.036 1.00 74.25 110 PRO A O 1
ATOM 849 N N . ASN A 1 111 ? 10.278 3.078 -23.173 1.00 78.31 111 ASN A N 1
ATOM 850 C CA . ASN A 1 111 ? 11.282 3.833 -23.926 1.00 78.31 111 ASN A CA 1
ATOM 851 C C . ASN A 1 111 ? 11.973 4.909 -23.074 1.00 78.31 111 ASN A C 1
ATOM 853 O O . ASN A 1 111 ? 12.528 5.871 -23.610 1.00 78.31 111 ASN A O 1
ATOM 857 N N . SER A 1 112 ? 11.885 4.808 -21.747 1.00 75.62 112 SER A N 1
ATOM 858 C CA . SER A 1 112 ? 12.505 5.786 -20.861 1.00 75.62 112 SER A CA 1
ATOM 859 C C . SER A 1 112 ? 14.027 5.752 -20.992 1.00 75.62 112 SER A C 1
ATOM 861 O O . SER A 1 112 ? 14.650 4.712 -20.810 1.00 75.62 112 SER A O 1
ATOM 863 N N . LYS A 1 113 ? 14.634 6.916 -21.244 1.00 74.25 113 LYS A N 1
ATOM 864 C CA . LYS A 1 113 ? 16.086 7.134 -21.098 1.00 74.25 113 LYS A CA 1
ATOM 865 C C . LYS A 1 113 ? 16.465 7.611 -19.691 1.00 74.25 113 LYS A C 1
ATOM 867 O O . LYS A 1 113 ? 17.616 7.955 -19.442 1.00 74.25 113 LYS A O 1
ATOM 872 N N . HIS A 1 114 ? 15.484 7.717 -18.795 1.00 75.38 114 HIS A N 1
ATOM 873 C CA . HIS A 1 114 ? 15.705 8.129 -17.418 1.00 75.38 114 HIS A CA 1
ATOM 874 C C . HIS A 1 114 ? 16.303 6.960 -16.629 1.00 75.38 114 HIS A C 1
ATOM 876 O O . HIS A 1 114 ? 15.646 5.938 -16.460 1.00 75.38 114 HIS A O 1
ATOM 882 N N . ASN A 1 115 ? 17.524 7.142 -16.120 1.00 73.50 115 ASN A N 1
ATOM 883 C CA . ASN A 1 115 ? 18.267 6.130 -15.355 1.00 73.50 115 ASN A CA 1
ATOM 884 C C . ASN A 1 115 ? 17.870 6.050 -13.870 1.00 73.50 115 ASN A C 1
ATOM 886 O O . ASN A 1 115 ? 18.532 5.368 -13.095 1.00 73.50 115 ASN A O 1
ATOM 890 N N . GLY A 1 116 ? 16.842 6.783 -13.439 1.00 79.94 116 GLY A N 1
ATOM 891 C CA . GLY A 1 116 ? 16.341 6.663 -12.071 1.00 79.94 116 GLY A CA 1
ATOM 892 C C . GLY A 1 116 ? 15.631 5.331 -11.829 1.00 79.94 116 GLY A C 1
ATOM 893 O O . GLY A 1 116 ? 15.074 4.732 -12.748 1.00 79.94 116 GLY A O 1
ATOM 894 N N . GLU A 1 117 ? 15.626 4.899 -10.571 1.00 85.50 117 GLU A N 1
ATOM 895 C CA . GLU A 1 117 ? 14.969 3.668 -10.131 1.00 85.50 117 GLU A CA 1
ATOM 896 C C . GLU A 1 117 ? 13.480 3.645 -10.486 1.00 85.50 117 GLU A C 1
ATOM 898 O O . GLU A 1 117 ? 12.749 4.629 -10.325 1.00 85.50 117 GLU A O 1
ATOM 903 N N . THR A 1 118 ? 13.009 2.477 -10.912 1.00 91.81 118 THR A N 1
ATOM 904 C CA . THR A 1 118 ? 11.580 2.239 -11.115 1.00 91.81 118 THR A CA 1
ATOM 905 C C . THR A 1 118 ? 10.870 2.054 -9.771 1.00 91.81 118 THR A C 1
ATOM 907 O O . THR A 1 118 ? 11.490 1.687 -8.769 1.00 91.81 118 THR A O 1
ATOM 910 N N . ARG A 1 119 ? 9.542 2.232 -9.739 1.00 93.75 119 ARG A N 1
ATOM 911 C CA . ARG A 1 119 ? 8.746 1.916 -8.538 1.00 93.75 119 ARG A CA 1
ATOM 912 C C . ARG A 1 119 ? 8.892 0.464 -8.109 1.00 93.75 119 ARG A C 1
ATOM 914 O O . ARG 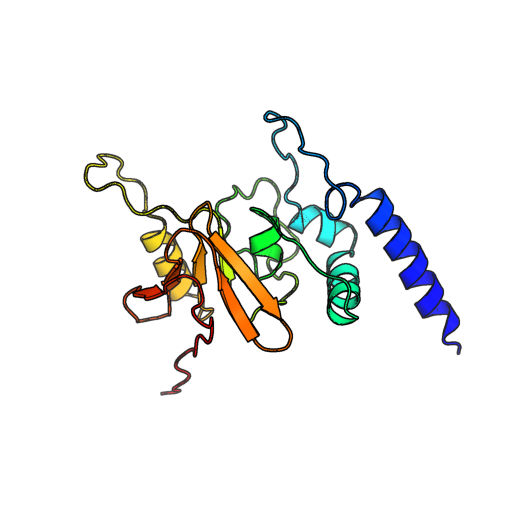A 1 119 ? 8.963 0.177 -6.921 1.00 93.75 119 ARG A O 1
ATOM 921 N N . GLU A 1 120 ? 8.970 -0.435 -9.083 1.00 93.94 120 GLU A N 1
ATOM 922 C CA . GLU A 1 120 ? 9.230 -1.847 -8.836 1.00 93.94 120 GLU A CA 1
ATOM 923 C C . GLU A 1 120 ? 10.588 -2.062 -8.152 1.00 93.94 120 GLU A C 1
ATOM 925 O O . GLU A 1 120 ? 10.652 -2.813 -7.185 1.00 93.94 120 GLU A O 1
ATOM 930 N N . THR A 1 121 ? 11.651 -1.377 -8.590 1.00 93.19 121 THR A N 1
ATOM 931 C CA . THR A 1 121 ? 12.985 -1.467 -7.970 1.00 93.19 121 THR A CA 1
ATOM 932 C C . THR A 1 121 ? 12.953 -1.036 -6.504 1.00 93.19 121 THR A C 1
ATOM 934 O O . THR A 1 121 ? 13.390 -1.790 -5.641 1.00 93.19 121 THR A O 1
ATOM 937 N N . ARG A 1 122 ? 12.340 0.113 -6.198 1.00 95.19 122 ARG A N 1
ATOM 938 C CA . ARG A 1 122 ? 12.229 0.615 -4.816 1.00 95.19 122 ARG A CA 1
ATOM 939 C C . ARG A 1 122 ? 11.428 -0.312 -3.903 1.00 95.19 122 ARG A C 1
ATOM 941 O O . ARG A 1 122 ? 11.759 -0.482 -2.735 1.00 95.19 122 ARG A O 1
ATOM 948 N N . ILE A 1 123 ? 10.362 -0.927 -4.422 1.00 96.25 123 ILE A N 1
ATOM 949 C CA . ILE A 1 123 ? 9.575 -1.904 -3.656 1.00 96.25 123 ILE A CA 1
ATOM 950 C C . ILE A 1 123 ? 10.378 -3.196 -3.437 1.00 96.25 123 ILE A C 1
ATOM 952 O O . ILE A 1 123 ? 10.323 -3.762 -2.348 1.00 96.25 123 ILE A O 1
ATOM 956 N N . LYS A 1 124 ? 11.176 -3.634 -4.419 1.00 94.69 124 LYS A N 1
ATOM 957 C CA . LYS A 1 124 ? 12.097 -4.769 -4.239 1.00 94.69 124 LYS A CA 1
ATOM 958 C C . LYS A 1 124 ? 13.135 -4.489 -3.153 1.00 94.69 124 LYS A C 1
ATOM 960 O O . LYS A 1 124 ? 13.354 -5.345 -2.306 1.00 94.69 124 LYS A O 1
ATOM 965 N N . GLU A 1 125 ? 13.720 -3.294 -3.126 1.00 94.88 125 GLU A N 1
ATOM 966 C CA . GLU A 1 125 ? 14.639 -2.872 -2.058 1.00 94.88 125 GLU A CA 1
ATOM 967 C C . GLU A 1 125 ? 13.955 -2.847 -0.689 1.00 94.88 125 GLU A C 1
ATOM 969 O O . GLU A 1 125 ? 14.517 -3.322 0.296 1.00 94.88 125 GLU A O 1
ATOM 974 N N . PHE A 1 126 ? 12.709 -2.370 -0.620 1.00 96.12 126 PHE A N 1
ATOM 975 C CA . PHE A 1 126 ? 11.903 -2.470 0.595 1.00 96.12 126 PHE A CA 1
ATOM 976 C C . PHE A 1 126 ? 11.769 -3.927 1.070 1.00 96.12 126 PHE A C 1
ATOM 978 O O . PHE A 1 126 ? 11.914 -4.189 2.268 1.00 96.12 126 PHE A O 1
ATOM 985 N N . HIS A 1 127 ? 11.551 -4.876 0.153 1.00 96.81 127 HIS A N 1
ATOM 986 C CA . HIS A 1 127 ? 11.431 -6.303 0.469 1.00 96.81 127 HIS A CA 1
ATOM 987 C C . HIS A 1 127 ? 12.735 -6.990 0.889 1.00 96.81 127 HIS A C 1
ATOM 989 O O . HIS A 1 127 ? 12.664 -8.048 1.507 1.00 96.81 127 HIS A O 1
ATOM 995 N N . VAL A 1 128 ? 13.905 -6.377 0.670 1.00 95.38 128 VAL A N 1
ATOM 996 C CA . VAL A 1 128 ? 15.179 -6.863 1.244 1.00 95.38 128 VAL A CA 1
ATOM 997 C C . VAL A 1 128 ? 15.146 -6.811 2.775 1.00 95.38 128 VAL A C 1
ATOM 999 O O . VAL A 1 128 ? 15.712 -7.672 3.445 1.00 95.38 128 VAL A O 1
ATOM 1002 N N . PHE A 1 129 ? 14.459 -5.815 3.339 1.00 94.62 129 PHE A N 1
ATOM 1003 C CA . PHE A 1 129 ? 14.416 -5.578 4.785 1.00 94.62 129 PHE A CA 1
ATOM 1004 C C . PHE A 1 129 ? 13.058 -5.895 5.420 1.00 94.62 129 PHE A C 1
ATOM 1006 O O . PHE A 1 129 ? 12.968 -6.033 6.639 1.00 94.62 129 PHE A O 1
ATOM 1013 N N . ASN A 1 130 ? 11.992 -6.000 4.623 1.00 94.62 130 ASN A N 1
ATOM 1014 C CA . ASN A 1 130 ? 10.620 -6.099 5.113 1.00 94.62 130 ASN A CA 1
ATOM 1015 C C . ASN A 1 130 ? 9.876 -7.250 4.439 1.00 94.62 130 ASN A C 1
ATOM 1017 O O . ASN A 1 130 ? 10.001 -7.476 3.243 1.00 94.62 130 ASN A O 1
ATOM 1021 N N . LYS A 1 131 ? 9.019 -7.942 5.195 1.00 94.62 131 LYS A N 1
ATOM 1022 C CA . LYS A 1 131 ? 8.190 -9.038 4.659 1.00 94.62 131 LYS A CA 1
ATOM 1023 C C . LYS A 1 131 ? 6.768 -8.614 4.283 1.00 94.62 131 LYS A C 1
ATOM 1025 O O . LYS A 1 131 ? 5.986 -9.439 3.825 1.00 94.62 131 LYS A O 1
ATOM 1030 N N . VAL A 1 132 ? 6.421 -7.347 4.500 1.00 95.81 132 VAL A N 1
ATOM 1031 C CA . VAL A 1 132 ? 5.061 -6.826 4.315 1.00 95.81 132 VAL A CA 1
ATOM 1032 C C . VAL A 1 132 ? 4.679 -6.853 2.828 1.00 95.81 132 VAL A C 1
ATOM 1034 O O . VAL A 1 132 ? 5.416 -6.287 2.017 1.00 95.81 132 VAL A O 1
ATOM 1037 N N . PRO A 1 133 ? 3.547 -7.467 2.435 1.00 97.06 133 PRO A N 1
ATOM 1038 C CA . PRO A 1 133 ? 3.042 -7.370 1.068 1.00 97.06 133 PRO A CA 1
ATOM 1039 C C . PRO A 1 133 ? 2.806 -5.913 0.664 1.00 97.06 133 PRO A C 1
ATOM 1041 O O . PRO A 1 133 ? 2.359 -5.103 1.479 1.00 97.06 133 PRO A O 1
ATOM 1044 N N . VAL A 1 134 ? 3.073 -5.579 -0.599 1.00 97.75 134 VAL A N 1
ATOM 1045 C CA . VAL A 1 134 ? 2.817 -4.236 -1.137 1.00 97.75 134 VAL A CA 1
ATOM 1046 C C . VAL A 1 134 ? 1.878 -4.342 -2.328 1.00 97.75 134 VAL A C 1
ATOM 1048 O O . VAL A 1 134 ? 2.112 -5.128 -3.245 1.00 97.75 134 VAL A O 1
ATOM 1051 N N . LEU A 1 135 ? 0.823 -3.531 -2.328 1.00 97.31 135 LEU A N 1
ATOM 1052 C CA . LEU A 1 135 ? -0.099 -3.395 -3.447 1.00 97.31 135 LEU A CA 1
ATOM 1053 C C . LEU A 1 135 ? 0.163 -2.076 -4.180 1.00 97.31 135 LEU A C 1
ATOM 1055 O O . LEU A 1 135 ? -0.099 -0.992 -3.658 1.00 97.31 135 LEU A O 1
ATOM 1059 N N . GLY A 1 136 ? 0.675 -2.172 -5.402 1.00 97.19 136 GLY A N 1
ATOM 1060 C CA . GLY A 1 136 ? 0.779 -1.062 -6.339 1.00 97.19 136 GLY A CA 1
ATOM 1061 C C . GLY A 1 136 ? -0.587 -0.736 -6.929 1.00 97.19 136 GLY A C 1
ATOM 1062 O O . GLY A 1 136 ? -1.128 -1.508 -7.724 1.00 97.19 136 GLY A O 1
ATOM 1063 N N . LEU A 1 137 ? -1.139 0.412 -6.539 1.00 94.94 137 LEU A N 1
ATOM 1064 C CA . LEU A 1 137 ? -2.470 0.849 -6.941 1.00 94.94 137 LEU A CA 1
ATOM 1065 C C . LEU A 1 137 ? -2.362 1.946 -8.004 1.00 94.94 137 LEU A C 1
ATOM 1067 O O . LEU A 1 137 ? -1.868 3.043 -7.728 1.00 94.94 137 LEU A O 1
ATOM 1071 N N . ARG A 1 138 ? -2.816 1.645 -9.223 1.00 94.12 138 ARG A N 1
ATOM 1072 C CA . ARG A 1 138 ? -2.822 2.590 -10.350 1.00 94.12 138 ARG A CA 1
ATOM 1073 C C . ARG A 1 138 ? -3.921 3.641 -10.172 1.00 94.12 138 ARG A C 1
ATOM 1075 O O . ARG A 1 138 ? -4.950 3.372 -9.548 1.00 94.12 138 ARG A O 1
ATOM 1082 N N . GLU A 1 139 ? -3.727 4.832 -10.737 1.00 90.88 139 GLU A N 1
ATOM 1083 C CA . GLU A 1 139 ? -4.755 5.881 -10.728 1.00 90.88 139 GLU A CA 1
ATOM 1084 C C . GLU A 1 139 ? -6.068 5.373 -11.344 1.00 90.88 139 GLU A C 1
ATOM 1086 O O . GLU A 1 139 ? -6.061 4.692 -12.363 1.00 90.88 139 GLU A O 1
ATOM 1091 N N . GLY A 1 140 ? -7.205 5.668 -10.707 1.00 88.81 140 GLY A N 1
ATOM 1092 C CA . GLY A 1 140 ? -8.510 5.121 -11.108 1.00 88.81 140 GLY A CA 1
ATOM 1093 C C . GLY A 1 140 ? -8.821 3.724 -10.553 1.00 88.81 140 GLY A C 1
ATOM 1094 O O . GLY A 1 140 ? -9.896 3.190 -10.832 1.00 88.81 140 GLY A O 1
ATOM 1095 N N . SER A 1 141 ? -7.923 3.154 -9.744 1.00 92.00 141 SER A N 1
ATOM 1096 C CA . SER A 1 141 ? -8.161 1.940 -8.953 1.00 92.00 141 SER A CA 1
ATOM 1097 C C . SER A 1 141 ? -8.303 2.291 -7.469 1.00 92.00 141 SER A C 1
ATOM 1099 O O . SER A 1 141 ? -7.739 3.280 -6.999 1.00 92.00 141 SER A O 1
ATOM 1101 N N . TRP A 1 142 ? -9.061 1.498 -6.717 1.00 92.81 142 TRP A N 1
ATOM 1102 C CA . TRP A 1 142 ? -9.236 1.662 -5.271 1.00 92.81 142 TRP A CA 1
ATOM 1103 C C . TRP A 1 142 ? -9.347 0.313 -4.565 1.00 92.81 142 TRP A C 1
ATOM 1105 O O . TRP A 1 142 ? -9.408 -0.740 -5.195 1.00 92.81 142 TRP A O 1
ATOM 1115 N N . ILE A 1 143 ? -9.350 0.354 -3.236 1.00 93.25 143 ILE A N 1
ATOM 1116 C CA . ILE A 1 143 ? -9.552 -0.816 -2.387 1.00 93.25 143 ILE A CA 1
ATOM 1117 C C . ILE A 1 143 ? -10.866 -0.639 -1.650 1.00 93.25 143 ILE A C 1
ATOM 1119 O O . ILE A 1 143 ? -11.192 0.459 -1.193 1.00 93.25 143 ILE A O 1
ATOM 1123 N N . ARG A 1 144 ? -11.625 -1.721 -1.528 1.00 93.88 144 ARG A N 1
ATOM 1124 C CA . ARG A 1 144 ? -12.827 -1.767 -0.707 1.00 93.88 144 ARG A CA 1
ATOM 1125 C C . ARG A 1 144 ? -12.636 -2.788 0.402 1.00 93.88 144 ARG A C 1
ATOM 1127 O O . ARG A 1 144 ? -12.308 -3.937 0.135 1.00 93.88 144 ARG A O 1
ATOM 1134 N N . VAL A 1 145 ? -12.890 -2.360 1.632 1.00 91.31 145 VAL A N 1
ATOM 1135 C CA . VAL A 1 145 ? -12.943 -3.231 2.809 1.00 91.31 145 VAL A CA 1
ATOM 1136 C C . VAL A 1 145 ? -14.401 -3.334 3.239 1.00 91.31 145 VAL A C 1
ATOM 1138 O O . VAL A 1 145 ? -15.067 -2.314 3.427 1.00 91.31 145 VAL A O 1
ATOM 1141 N N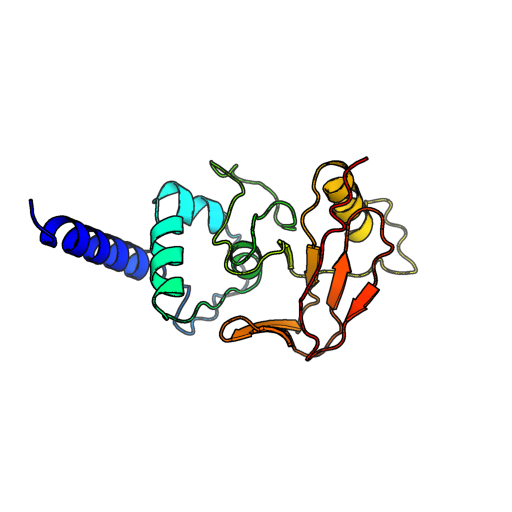 . LYS A 1 146 ? -14.930 -4.555 3.337 1.00 87.94 146 LYS A N 1
ATOM 1142 C CA . LYS A 1 146 ? -16.283 -4.824 3.837 1.00 87.94 146 LYS A CA 1
ATOM 1143 C C . LYS A 1 146 ? -16.254 -6.066 4.725 1.00 87.94 146 LYS A C 1
ATOM 1145 O O . LYS A 1 146 ? -16.175 -7.183 4.213 1.00 87.94 146 LYS A O 1
ATOM 1150 N N . GLY A 1 147 ? -16.354 -5.855 6.038 1.00 87.00 147 GLY A N 1
ATOM 1151 C CA . GLY A 1 147 ? -16.041 -6.900 7.016 1.00 87.00 147 GLY A CA 1
ATOM 1152 C C . GLY A 1 147 ? -14.602 -7.372 6.812 1.00 87.00 147 GLY A C 1
ATOM 1153 O O . GLY A 1 147 ? -13.726 -6.554 6.543 1.00 87.00 147 GLY A O 1
ATOM 1154 N N . ASP A 1 148 ? -14.394 -8.684 6.804 1.00 84.31 148 ASP A N 1
ATOM 1155 C CA . ASP A 1 148 ? -13.062 -9.282 6.624 1.00 84.31 148 ASP A CA 1
ATOM 1156 C C . ASP A 1 148 ? -12.610 -9.348 5.156 1.00 84.31 148 ASP A C 1
ATOM 1158 O O . ASP A 1 148 ? -11.509 -9.803 4.843 1.00 84.31 148 ASP A O 1
ATOM 1162 N N . LYS A 1 149 ? -13.464 -8.922 4.216 1.00 86.69 149 LYS A N 1
ATOM 1163 C CA . LYS A 1 149 ? -13.165 -8.995 2.787 1.00 86.69 149 LYS A CA 1
ATOM 1164 C C . LYS A 1 149 ? -12.543 -7.693 2.295 1.00 86.69 149 LYS A C 1
ATOM 1166 O O . LYS A 1 149 ? -13.185 -6.642 2.323 1.00 86.69 149 LYS A O 1
ATOM 1171 N N . VAL A 1 150 ? -11.335 -7.803 1.749 1.00 93.31 150 VAL A N 1
ATOM 1172 C CA . VAL A 1 150 ? -10.621 -6.722 1.058 1.00 93.31 150 VAL A CA 1
ATOM 1173 C C . VAL A 1 150 ? -10.583 -7.029 -0.439 1.00 93.31 150 VAL A C 1
ATOM 1175 O O . VAL A 1 150 ? -10.132 -8.108 -0.821 1.00 93.31 150 VAL A O 1
ATOM 1178 N N . THR A 1 151 ? -11.050 -6.113 -1.290 1.00 92.56 151 THR A N 1
ATOM 1179 C CA . THR A 1 151 ? -10.995 -6.257 -2.757 1.00 92.56 151 THR A CA 1
ATOM 1180 C C . THR A 1 151 ? -10.329 -5.072 -3.437 1.00 92.56 151 THR A C 1
ATOM 1182 O O . THR A 1 151 ? -10.437 -3.936 -2.969 1.00 92.56 151 THR A O 1
ATOM 1185 N N . THR A 1 152 ? -9.659 -5.329 -4.561 1.00 94.38 152 THR A N 1
ATOM 1186 C CA . THR A 1 152 ? -9.328 -4.281 -5.532 1.00 94.38 152 THR A CA 1
ATOM 1187 C C . THR A 1 152 ? -10.550 -3.947 -6.363 1.00 94.38 152 THR A C 1
ATOM 1189 O O . THR A 1 152 ? -11.385 -4.799 -6.631 1.00 94.38 152 THR A O 1
ATOM 1192 N N . GLU A 1 153 ? -10.666 -2.704 -6.791 1.00 92.88 153 GLU A N 1
ATOM 1193 C CA . GLU A 1 153 ? -11.783 -2.209 -7.583 1.00 92.88 153 GLU A CA 1
ATOM 1194 C C . GLU A 1 153 ? -11.280 -1.118 -8.536 1.00 92.88 153 GLU A C 1
ATOM 1196 O O . GLU A 1 153 ? -10.195 -0.561 -8.347 1.00 92.88 153 GLU A O 1
ATOM 1201 N N . GLY A 1 154 ? -12.093 -0.770 -9.529 1.00 92.31 154 GLY A N 1
ATOM 1202 C CA . GLY A 1 154 ? -11.811 0.318 -10.462 1.00 92.31 154 GLY A CA 1
ATOM 1203 C C . GLY A 1 154 ? -11.445 -0.140 -11.860 1.00 92.31 154 GLY A C 1
ATOM 1204 O O . GLY A 1 154 ? -11.885 -1.195 -12.306 1.00 92.31 154 GLY A O 1
ATOM 1205 N N . MET A 1 155 ? -10.735 0.723 -12.588 1.00 92.75 155 MET A N 1
ATOM 1206 C CA . MET A 1 155 ? -10.575 0.575 -14.040 1.00 92.75 155 MET A CA 1
ATOM 1207 C C . MET A 1 155 ? -9.392 -0.299 -14.455 1.00 92.75 155 MET A C 1
ATOM 1209 O O . MET A 1 155 ? -9.420 -0.872 -15.542 1.00 92.75 155 MET A O 1
ATOM 1213 N N . PHE A 1 156 ? -8.353 -0.380 -13.628 1.00 94.69 156 PHE A N 1
ATOM 1214 C CA . PHE A 1 156 ? -7.097 -1.029 -13.987 1.00 94.69 156 PHE A CA 1
ATOM 1215 C C . PHE A 1 156 ? -6.787 -2.178 -13.036 1.00 94.69 156 PHE A C 1
ATOM 1217 O O . PHE A 1 156 ? -7.287 -2.233 -11.913 1.00 94.69 156 PHE A O 1
ATOM 1224 N N . SER A 1 157 ? -5.941 -3.101 -13.488 1.00 96.12 157 SER A N 1
ATOM 1225 C CA . SER A 1 157 ? -5.370 -4.099 -12.594 1.00 96.12 157 SER A CA 1
ATOM 1226 C C . SER A 1 157 ? -4.489 -3.429 -11.539 1.00 96.12 157 SER A C 1
ATOM 1228 O O . SER A 1 157 ? -3.946 -2.335 -11.742 1.00 96.12 157 SER A O 1
ATOM 1230 N N . SER A 1 158 ? -4.323 -4.113 -10.415 1.00 96.00 158 SER A N 1
ATOM 1231 C CA . SER A 1 158 ? -3.373 -3.736 -9.372 1.00 96.00 158 SER A CA 1
ATOM 1232 C C . SER A 1 158 ? -2.197 -4.695 -9.390 1.00 96.00 158 SER A C 1
ATOM 1234 O O . SER A 1 158 ? -2.371 -5.896 -9.608 1.00 96.00 158 SER A O 1
ATOM 1236 N N . ARG A 1 159 ? -1.004 -4.174 -9.110 1.00 97.31 159 ARG A N 1
ATOM 1237 C CA . ARG A 1 159 ? 0.224 -4.966 -9.126 1.00 97.31 159 ARG A CA 1
ATOM 1238 C C . ARG A 1 159 ? 0.615 -5.367 -7.71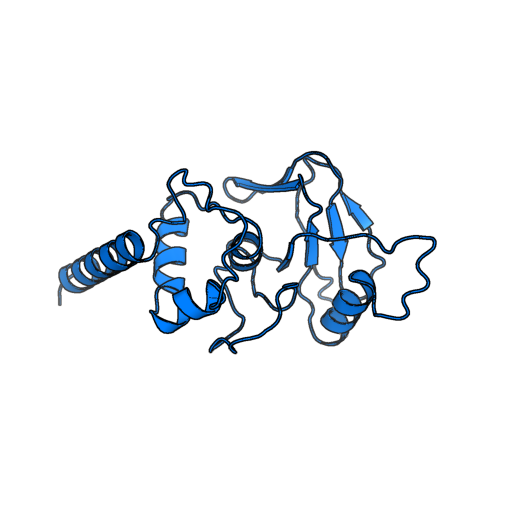4 1.00 97.31 159 ARG A C 1
ATOM 1240 O O . ARG A 1 159 ? 0.763 -4.512 -6.846 1.00 97.31 159 ARG A O 1
ATOM 1247 N N . VAL A 1 160 ? 0.770 -6.659 -7.472 1.00 97.56 160 VAL A N 1
ATOM 1248 C CA . VAL A 1 160 ? 1.111 -7.214 -6.162 1.00 97.56 160 VAL A CA 1
ATOM 1249 C C . VAL A 1 160 ? 2.603 -7.498 -6.101 1.00 97.56 160 VAL A C 1
ATOM 1251 O O . VAL A 1 160 ? 3.172 -8.084 -7.023 1.00 97.56 160 VAL A O 1
ATOM 1254 N N . PHE A 1 161 ? 3.222 -7.114 -4.989 1.00 97.38 161 PHE A N 1
ATOM 1255 C CA . PHE A 1 161 ? 4.620 -7.376 -4.683 1.00 97.38 161 PHE A CA 1
ATOM 1256 C C . PHE A 1 161 ? 4.702 -8.177 -3.387 1.00 97.38 161 PHE A C 1
ATOM 1258 O O . PHE A 1 161 ? 4.206 -7.740 -2.343 1.00 97.38 161 PHE A O 1
ATOM 1265 N N . LEU A 1 162 ? 5.352 -9.335 -3.460 1.00 96.31 162 LEU A N 1
ATOM 1266 C CA . LEU A 1 162 ? 5.634 -10.198 -2.320 1.00 96.31 162 LEU A CA 1
ATOM 1267 C C . LEU A 1 162 ? 7.145 -10.450 -2.237 1.00 96.31 162 LEU A C 1
ATOM 1269 O O . LEU A 1 162 ? 7.794 -10.510 -3.285 1.00 96.31 162 LEU A O 1
ATOM 1273 N N . PRO A 1 163 ? 7.701 -10.640 -1.027 1.00 94.00 163 PRO A N 1
ATOM 1274 C CA . PRO A 1 163 ? 9.110 -10.981 -0.866 1.00 94.00 163 PRO A CA 1
ATOM 1275 C C . PRO A 1 163 ? 9.475 -12.238 -1.659 1.00 94.00 163 PRO A C 1
ATOM 1277 O O . PRO A 1 163 ? 8.715 -13.208 -1.654 1.00 94.00 163 PRO A O 1
ATOM 1280 N N . GLU A 1 164 ? 10.639 -12.222 -2.312 1.00 90.88 164 GLU A N 1
ATOM 1281 C CA . GLU A 1 164 ? 11.201 -13.362 -3.063 1.00 90.88 164 GLU A CA 1
ATOM 1282 C C . GLU A 1 164 ? 10.332 -13.883 -4.227 1.00 90.88 164 GLU A C 1
ATOM 1284 O O . GLU A 1 164 ? 10.620 -14.936 -4.800 1.00 90.88 164 GLU A O 1
ATOM 1289 N N . LEU A 1 165 ? 9.263 -13.173 -4.604 1.00 93.00 165 LEU A N 1
ATOM 1290 C CA . LEU A 1 165 ? 8.371 -13.571 -5.689 1.00 93.00 165 LEU A CA 1
ATOM 1291 C C . LEU A 1 165 ? 8.349 -12.514 -6.798 1.00 93.00 165 LEU A C 1
ATOM 1293 O O . LEU A 1 165 ? 8.394 -11.312 -6.518 1.00 93.00 165 LEU A O 1
ATOM 1297 N N . PRO A 1 166 ? 8.248 -12.933 -8.073 1.00 94.38 166 PRO A N 1
ATOM 1298 C CA . PRO A 1 166 ? 8.028 -11.989 -9.154 1.00 94.38 166 PRO A CA 1
ATOM 1299 C C . PRO A 1 166 ? 6.682 -11.271 -8.951 1.00 94.38 166 PRO A C 1
ATOM 1301 O O . PRO A 1 166 ? 5.702 -11.908 -8.549 1.00 94.38 166 PRO A O 1
ATOM 1304 N N . PRO A 1 167 ? 6.608 -9.957 -9.228 1.00 95.94 167 PRO A N 1
ATOM 1305 C CA . PRO A 1 167 ? 5.359 -9.224 -9.105 1.00 95.94 167 PRO A CA 1
ATOM 1306 C C . PRO A 1 167 ? 4.325 -9.742 -10.107 1.00 95.94 167 PRO A C 1
ATOM 1308 O O . PRO A 1 167 ? 4.667 -10.077 -11.242 1.00 95.94 167 PRO A O 1
ATOM 1311 N N . TYR A 1 168 ? 3.058 -9.759 -9.702 1.00 96.50 168 TYR A N 1
ATOM 1312 C CA . TYR A 1 168 ? 1.949 -10.254 -10.520 1.00 96.50 168 TYR A CA 1
ATOM 1313 C C . TYR A 1 168 ? 0.756 -9.295 -10.494 1.00 96.50 168 TYR A C 1
ATOM 1315 O O . TYR A 1 168 ? 0.649 -8.436 -9.622 1.00 96.50 168 TYR A O 1
ATOM 1323 N N . GLU A 1 169 ? -0.133 -9.420 -11.475 1.00 97.19 169 GLU A N 1
ATOM 1324 C CA . GLU A 1 169 ? -1.308 -8.559 -11.628 1.00 97.19 169 GLU A CA 1
ATOM 1325 C C . GLU A 1 169 ? -2.563 -9.235 -11.072 1.00 97.19 169 GLU A C 1
ATOM 1327 O O . GLU A 1 169 ? -2.781 -10.430 -11.283 1.00 97.19 169 GLU A O 1
ATOM 1332 N N . ILE A 1 170 ? -3.422 -8.452 -10.421 1.00 97.06 170 ILE A N 1
ATOM 1333 C CA . ILE A 1 170 ? -4.773 -8.858 -10.025 1.00 97.06 170 ILE A CA 1
ATOM 1334 C C . ILE A 1 170 ? -5.807 -7.924 -10.652 1.00 97.06 170 ILE A C 1
ATOM 1336 O O . ILE A 1 170 ? -5.614 -6.709 -10.717 1.00 97.06 170 ILE A O 1
ATOM 1340 N N . GLN A 1 171 ? -6.910 -8.490 -11.139 1.00 97.81 171 GLN A N 1
ATOM 1341 C CA . GLN A 1 171 ? -7.972 -7.734 -11.810 1.00 97.81 171 GLN A CA 1
ATOM 1342 C C . GLN A 1 171 ? -8.865 -6.996 -10.801 1.00 97.81 171 GLN A C 1
ATOM 1344 O O . GLN A 1 171 ? -8.943 -7.425 -9.645 1.00 97.81 171 GLN A O 1
ATOM 1349 N N . PRO A 1 172 ? -9.583 -5.934 -11.208 1.00 96.19 172 PRO A N 1
ATOM 1350 C CA . PRO A 1 172 ? -10.673 -5.383 -10.405 1.00 96.19 172 PRO A CA 1
ATOM 1351 C C . PRO A 1 172 ? -11.650 -6.480 -9.948 1.00 96.19 172 PRO A C 1
ATOM 1353 O O . PRO A 1 172 ? -11.967 -7.401 -10.699 1.00 96.19 172 PRO A O 1
ATOM 1356 N N . GLY A 1 173 ? -12.107 -6.396 -8.703 1.00 95.44 173 GLY A N 1
ATOM 1357 C CA . GLY A 1 173 ? -12.938 -7.391 -8.023 1.00 95.44 173 GLY A CA 1
ATOM 1358 C C . GLY A 1 173 ? -12.161 -8.528 -7.346 1.00 95.44 173 GLY A C 1
ATOM 1359 O O . GLY A 1 173 ? -12.771 -9.351 -6.658 1.00 95.44 173 GLY A O 1
ATOM 1360 N N . SER A 1 174 ? -10.833 -8.592 -7.504 1.00 96.12 174 SER A N 1
ATOM 1361 C CA . SER A 1 174 ? -10.007 -9.634 -6.879 1.00 96.12 174 SER A CA 1
ATOM 1362 C C . SER A 1 174 ? -9.897 -9.431 -5.372 1.00 96.12 174 SER A C 1
ATOM 1364 O O . SER A 1 174 ? -9.812 -8.304 -4.888 1.00 96.12 174 SER A O 1
ATOM 1366 N N . VAL A 1 175 ? -9.861 -10.534 -4.623 1.00 95.56 175 VAL A N 1
ATOM 1367 C CA . VAL A 1 175 ? -9.639 -10.509 -3.172 1.00 95.56 175 VAL A CA 1
ATOM 1368 C C . VAL A 1 175 ? -8.156 -10.294 -2.875 1.00 95.56 175 VAL A C 1
ATOM 1370 O O . VAL A 1 175 ? -7.303 -11.007 -3.398 1.00 95.56 175 VAL A O 1
ATOM 1373 N N . CYS A 1 176 ? -7.854 -9.342 -1.995 1.00 90.69 176 CYS A N 1
ATOM 1374 C CA . CYS A 1 176 ? -6.503 -9.052 -1.519 1.00 90.69 176 CYS A CA 1
ATOM 1375 C C . CYS A 1 176 ? -6.165 -9.916 -0.297 1.00 90.69 176 CYS A C 1
ATOM 1377 O O . CYS A 1 176 ? -6.079 -9.412 0.822 1.00 90.69 176 CYS A O 1
ATOM 1379 N N . ALA A 1 177 ? -6.003 -11.221 -0.505 1.00 89.19 177 ALA A N 1
ATOM 1380 C CA . ALA A 1 177 ? -5.515 -12.146 0.514 1.00 89.19 177 ALA A CA 1
ATOM 1381 C C . ALA A 1 177 ? -4.070 -12.527 0.175 1.00 89.19 177 ALA A C 1
ATOM 1383 O O . ALA A 1 177 ? -3.821 -13.420 -0.632 1.00 89.19 177 ALA A O 1
ATOM 1384 N N . PHE A 1 178 ? -3.114 -11.787 0.737 1.00 85.94 178 PHE A N 1
ATOM 1385 C CA . PHE A 1 178 ? -1.693 -11.984 0.466 1.00 85.94 178 PHE A CA 1
ATOM 1386 C C . PHE A 1 178 ? -1.051 -12.743 1.622 1.00 85.94 178 PHE A C 1
ATOM 1388 O O . PHE A 1 178 ? -0.824 -12.186 2.694 1.00 85.94 178 PHE A O 1
ATOM 1395 N N . GLU A 1 179 ? -0.747 -14.018 1.410 1.00 69.38 179 GLU A N 1
ATOM 1396 C CA . GLU A 1 179 ? 0.028 -14.791 2.373 1.00 69.38 179 GLU A CA 1
ATOM 1397 C C . GLU A 1 179 ? 1.516 -14.474 2.203 1.00 69.38 179 GLU A C 1
ATOM 1399 O O . GLU A 1 179 ? 2.084 -14.586 1.113 1.00 69.38 179 GLU A O 1
ATOM 1404 N N . THR A 1 180 ? 2.176 -14.089 3.294 1.00 56.66 180 THR A N 1
ATOM 1405 C CA . THR A 1 180 ? 3.640 -14.150 3.339 1.00 56.66 180 THR A CA 1
ATOM 1406 C C . THR A 1 180 ? 4.012 -15.610 3.560 1.00 56.66 180 THR A C 1
ATOM 1408 O O . THR A 1 180 ? 3.477 -16.237 4.474 1.00 56.66 180 THR A O 1
ATOM 1411 N N . ARG A 1 181 ? 4.907 -16.184 2.744 1.00 46.16 181 ARG A N 1
ATOM 1412 C CA . ARG A 1 181 ? 5.481 -17.497 3.071 1.00 46.16 181 ARG A CA 1
ATOM 1413 C C . ARG A 1 181 ? 6.278 -17.346 4.367 1.00 46.16 181 ARG A C 1
ATOM 1415 O O . ARG A 1 181 ? 7.448 -16.973 4.346 1.00 46.16 181 ARG A O 1
ATOM 1422 N N . GLN A 1 182 ? 5.648 -17.617 5.502 1.00 38.03 182 GLN A N 1
ATOM 1423 C CA . GLN A 1 182 ? 6.372 -17.974 6.707 1.00 38.03 182 GLN A CA 1
ATOM 1424 C C . GLN A 1 182 ? 6.770 -19.438 6.563 1.00 38.03 182 GLN A C 1
ATOM 1426 O O . GLN A 1 182 ? 5.987 -20.323 6.875 1.00 38.03 182 GLN A O 1
ATOM 1431 N N . ASN A 1 183 ? 7.980 -19.690 6.071 1.00 31.88 183 ASN A N 1
ATOM 1432 C CA . ASN A 1 183 ? 8.681 -20.911 6.440 1.00 31.88 183 ASN A CA 1
ATOM 1433 C C . ASN A 1 183 ? 9.965 -20.502 7.167 1.00 31.88 183 ASN A C 1
ATOM 1435 O O . ASN A 1 183 ? 10.793 -19.811 6.566 1.00 31.88 183 ASN A O 1
ATOM 1439 N N . PRO A 1 184 ? 10.124 -20.857 8.453 1.00 40.22 184 PRO A N 1
ATOM 1440 C CA . PRO A 1 184 ? 11.423 -20.817 9.097 1.00 40.22 184 PRO A CA 1
ATOM 1441 C C . PRO A 1 184 ? 12.295 -21.922 8.481 1.00 40.22 184 PRO A C 1
ATOM 1443 O O . PRO A 1 184 ? 11.823 -23.044 8.285 1.00 40.22 184 PRO A O 1
ATOM 1446 N N .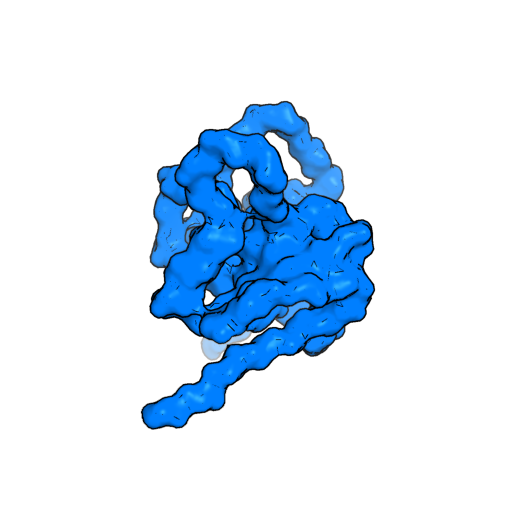 LEU A 1 185 ? 13.538 -21.582 8.133 1.00 34.31 185 LEU A N 1
ATOM 1447 C CA . LEU A 1 185 ? 14.624 -22.564 8.099 1.00 34.31 185 LEU A CA 1
ATOM 1448 C C . LEU A 1 185 ? 15.083 -22.818 9.536 1.00 34.31 185 LEU A C 1
ATOM 1450 O O . LEU A 1 185 ? 15.100 -21.830 10.309 1.00 34.31 185 LEU A O 1
#

Organism: NCBI:txid2530454

InterPro domains:
  IPR005320 Peptidase S51 [PF03575] (42-151)
  IPR029062 Class I glutamine amidotransferase-like [G3DSA:3.40.50.880] (40-175)
  IPR029062 Class I glutamine amidotransferase-like [SSF52317] (41-159)

Foldseek 3Di:
DDPVVVVVVLVVLVVVCVVVVPPWPDDDPDDPDDDPLDQPLQVCQVSVNQVSVLVVVVVPDDGDADQSGQQLLDQFNLLEPDDCSDDHPDRGHSHNDQAGENEQQDDPDPPDPDPDDHSVRSVLVVLVPDQGKYKYAHPQKDWDDDPPWIFIAGDDWIWIDGRPDDIDTDDGGDTPDDDRPPDDD

Sequence (185 aa):
MSSDSKYNSVTENMNKLNSSCNCFTNKKVLPKGLHRFEDPAHALKSQQLMNVLKEVVENGVPYLGTSAGSNIGGLNMQNTNDMPIVYPPSFNTLELIPFNINAHYLDPAPNSKHNGETRETRIKEFHVFNKVPVLGLREGSWIRVKGDKVTTEGMFSSRVFLPELPPYEIQPGSVCAFETRQNPL

pLDDT: mean 77.23, std 23.23, range [24.41, 97.81]